Protein AF-A0A2T9X9I0-F1 (afdb_monomer)

Structure (mmCIF, N/CA/C/O backbone):
data_AF-A0A2T9X9I0-F1
#
_entry.id   AF-A0A2T9X9I0-F1
#
loop_
_atom_site.group_PDB
_atom_site.id
_atom_site.type_symbol
_atom_site.label_atom_id
_atom_site.label_alt_id
_atom_site.label_comp_id
_atom_site.label_asym_id
_atom_site.label_entity_id
_atom_site.label_seq_id
_atom_site.pdbx_PDB_ins_code
_atom_site.Cartn_x
_atom_site.Cartn_y
_atom_site.Cartn_z
_atom_site.occupancy
_atom_site.B_iso_or_equiv
_atom_site.auth_seq_id
_atom_site.auth_comp_id
_atom_site.auth_asym_id
_atom_site.auth_atom_id
_atom_site.pdbx_PDB_model_num
ATOM 1 N N . MET A 1 1 ? -27.071 13.096 -2.168 1.00 44.31 1 MET A N 1
ATOM 2 C CA . MET A 1 1 ? -26.702 12.494 -0.866 1.00 44.31 1 MET A CA 1
ATOM 3 C C . MET A 1 1 ? -25.351 11.820 -1.040 1.00 44.31 1 MET A C 1
ATOM 5 O O . MET A 1 1 ? -25.259 10.977 -1.931 1.00 44.31 1 MET A O 1
ATOM 9 N N . PRO A 1 2 ? -24.343 12.155 -0.218 1.00 60.50 2 PRO A N 1
ATOM 10 C CA . PRO A 1 2 ? -22.957 11.696 -0.378 1.00 60.50 2 PRO A CA 1
ATOM 11 C C . PRO A 1 2 ? -22.825 10.184 -0.629 1.00 60.50 2 PRO A C 1
ATOM 13 O O . PRO A 1 2 ? -22.034 9.754 -1.461 1.00 60.50 2 PRO A O 1
ATOM 16 N N . GLY A 1 3 ? -23.679 9.366 -0.005 1.00 67.00 3 GLY A N 1
ATOM 17 C CA . GLY A 1 3 ? -23.610 7.906 -0.103 1.00 67.00 3 GLY A CA 1
ATOM 18 C C . GLY A 1 3 ? -23.755 7.302 -1.509 1.00 67.00 3 GLY A C 1
ATOM 19 O O . GLY A 1 3 ? -23.166 6.255 -1.768 1.00 67.00 3 GLY A O 1
ATOM 20 N N . ARG A 1 4 ? -24.514 7.916 -2.432 1.00 74.75 4 ARG A N 1
ATOM 21 C CA . ARG A 1 4 ? -24.740 7.342 -3.779 1.00 74.75 4 ARG A CA 1
ATOM 22 C C . ARG A 1 4 ? -23.630 7.689 -4.770 1.00 74.75 4 ARG A C 1
ATOM 24 O O . ARG A 1 4 ? -23.344 6.894 -5.661 1.00 74.75 4 ARG A O 1
ATOM 31 N N . ASP A 1 5 ? -23.031 8.862 -4.622 1.00 85.62 5 ASP A N 1
ATOM 32 C CA . ASP A 1 5 ? -22.081 9.382 -5.604 1.00 85.62 5 ASP A CA 1
ATOM 33 C C . ASP A 1 5 ? -20.660 8.861 -5.333 1.00 85.62 5 ASP A C 1
ATOM 35 O O . ASP A 1 5 ? -19.912 8.616 -6.275 1.00 85.62 5 ASP A O 1
ATOM 39 N N . ILE A 1 6 ? -20.327 8.558 -4.069 1.00 86.94 6 ILE A N 1
ATOM 40 C CA . ILE A 1 6 ? -19.008 8.042 -3.665 1.00 86.94 6 ILE A CA 1
ATOM 41 C C . ILE A 1 6 ? -18.649 6.733 -4.380 1.00 86.94 6 ILE A C 1
ATOM 43 O O . ILE A 1 6 ? -17.595 6.647 -5.004 1.00 86.94 6 ILE A O 1
ATOM 47 N N . TRP A 1 7 ? -19.502 5.703 -4.330 1.00 85.31 7 TRP A N 1
ATOM 48 C CA . TRP A 1 7 ? -19.146 4.405 -4.925 1.00 85.31 7 TRP A CA 1
ATOM 49 C C . TRP A 1 7 ? -19.058 4.472 -6.456 1.00 85.31 7 TRP A C 1
ATOM 51 O O . TRP A 1 7 ? -18.214 3.806 -7.052 1.00 85.31 7 TRP A O 1
ATOM 61 N N . ARG A 1 8 ? -19.886 5.311 -7.095 1.00 88.81 8 ARG A N 1
ATOM 62 C CA . ARG A 1 8 ? -19.836 5.552 -8.545 1.00 88.81 8 ARG A CA 1
ATOM 63 C C . ARG A 1 8 ? -18.552 6.261 -8.941 1.00 88.81 8 ARG A C 1
ATOM 65 O O . ARG A 1 8 ? -17.924 5.853 -9.909 1.00 88.81 8 ARG A O 1
ATOM 72 N N . ALA A 1 9 ? -18.158 7.278 -8.177 1.00 91.25 9 ALA A N 1
ATOM 73 C CA . ALA A 1 9 ? -16.909 7.991 -8.390 1.00 91.25 9 ALA A CA 1
ATOM 74 C C . ALA A 1 9 ? -15.705 7.049 -8.251 1.00 91.25 9 ALA A C 1
ATOM 76 O O . ALA A 1 9 ? -14.842 7.051 -9.121 1.00 91.25 9 ALA A O 1
ATOM 77 N N . ILE A 1 10 ? -15.683 6.184 -7.228 1.00 90.88 10 ILE A N 1
ATOM 78 C CA . ILE A 1 10 ? -14.614 5.187 -7.050 1.00 90.88 10 ILE A CA 1
ATOM 79 C C . ILE A 1 10 ? -14.533 4.254 -8.263 1.00 90.88 10 ILE A C 1
ATOM 81 O O . ILE A 1 10 ? -13.455 4.086 -8.824 1.00 90.88 10 ILE A O 1
ATOM 85 N N . LEU A 1 11 ? -15.657 3.677 -8.706 1.00 90.94 11 LEU A N 1
ATOM 86 C CA . LEU A 1 11 ? -15.660 2.783 -9.869 1.00 90.94 11 LEU A CA 1
ATOM 87 C C . LEU A 1 11 ? -15.266 3.500 -11.165 1.00 90.94 11 LEU A C 1
ATOM 89 O O . LEU A 1 11 ? -14.535 2.930 -11.969 1.00 90.94 11 LEU A O 1
ATOM 93 N N . ALA A 1 12 ? -15.722 4.738 -11.362 1.00 93.75 12 ALA A N 1
ATOM 94 C CA . ALA A 1 12 ? -15.371 5.535 -12.531 1.00 93.75 12 ALA A CA 1
ATOM 95 C C . ALA A 1 12 ? -13.874 5.863 -12.558 1.00 93.75 12 ALA A C 1
ATOM 97 O O . ALA A 1 12 ? -13.241 5.698 -13.597 1.00 93.75 12 ALA A O 1
ATOM 98 N N . VAL A 1 13 ? -13.295 6.267 -11.423 1.00 94.38 13 VAL A N 1
ATOM 99 C CA . VAL A 1 13 ? -11.859 6.560 -11.311 1.00 94.38 13 VAL A CA 1
ATOM 100 C C . VAL A 1 13 ? -11.039 5.293 -11.537 1.00 94.38 13 VAL A C 1
ATOM 102 O O . VAL A 1 13 ? -10.185 5.289 -12.415 1.00 94.38 13 VAL A O 1
ATOM 105 N N . VAL A 1 14 ? -11.341 4.198 -10.830 1.00 94.00 14 VAL A N 1
ATOM 106 C CA . VAL A 1 14 ? -10.612 2.926 -10.983 1.00 94.00 14 VAL A CA 1
ATOM 107 C C . VAL A 1 14 ? -10.726 2.392 -12.411 1.00 94.00 14 VAL A C 1
ATOM 109 O O . VAL A 1 14 ? -9.720 2.018 -13.007 1.00 94.00 14 VAL A O 1
ATOM 112 N N . GLY A 1 15 ? -11.930 2.395 -12.988 1.00 96.12 15 GLY A N 1
ATOM 113 C CA . GLY A 1 15 ? -12.155 1.945 -14.361 1.00 96.12 15 GLY A CA 1
ATOM 114 C C . GLY A 1 15 ? -11.403 2.798 -15.381 1.00 96.12 15 GLY A C 1
ATOM 115 O O . GLY A 1 15 ? -10.747 2.257 -16.268 1.00 96.12 15 GLY A O 1
ATOM 116 N N . THR A 1 16 ? -11.429 4.123 -15.217 1.00 96.00 16 THR A N 1
ATOM 117 C CA . THR A 1 16 ? -10.682 5.043 -16.084 1.00 96.00 16 THR A CA 1
ATOM 118 C C . THR A 1 16 ? -9.177 4.808 -15.962 1.00 96.00 16 THR A C 1
ATOM 120 O O . THR A 1 16 ? -8.501 4.722 -16.982 1.00 96.00 16 THR A O 1
ATOM 123 N N . SER A 1 17 ? -8.648 4.620 -14.749 1.00 95.06 17 SER A N 1
ATOM 124 C CA . SER A 1 17 ? -7.234 4.292 -14.534 1.00 95.06 17 SER A CA 1
ATOM 125 C C . SER A 1 17 ? -6.833 2.978 -15.204 1.00 95.06 17 SER A C 1
ATOM 127 O O . SER A 1 17 ? -5.800 2.936 -15.864 1.00 95.06 17 SER A O 1
ATOM 129 N N . ILE A 1 18 ? -7.650 1.923 -15.097 1.00 96.12 18 ILE A N 1
ATOM 130 C CA . ILE A 1 18 ? -7.385 0.637 -15.766 1.00 96.12 18 ILE A CA 1
ATOM 131 C C . ILE A 1 18 ? -7.305 0.830 -17.281 1.00 96.12 18 ILE A C 1
ATOM 133 O O . ILE A 1 18 ? -6.363 0.348 -17.908 1.00 96.12 18 ILE A O 1
ATOM 137 N N . ILE A 1 19 ? -8.262 1.551 -17.870 1.00 96.62 19 ILE A N 1
ATOM 138 C CA . ILE A 1 19 ? -8.288 1.812 -19.313 1.00 96.62 19 ILE A CA 1
ATOM 139 C C . ILE A 1 19 ? -7.048 2.602 -19.733 1.00 96.62 19 ILE A C 1
ATOM 141 O O . ILE A 1 19 ? -6.345 2.180 -20.649 1.00 96.62 19 ILE A O 1
ATOM 145 N N . LEU A 1 20 ? -6.753 3.707 -19.044 1.00 94.81 20 LEU A N 1
ATOM 146 C CA . LEU A 1 20 ? -5.615 4.567 -19.362 1.00 94.81 20 LEU A CA 1
ATOM 147 C C . LEU A 1 20 ? -4.287 3.814 -19.258 1.00 94.81 20 LEU A C 1
ATOM 149 O O . LEU A 1 20 ? -3.507 3.851 -20.204 1.00 94.81 20 LEU A O 1
ATOM 153 N N . TYR A 1 21 ? -4.041 3.087 -18.164 1.00 92.88 21 TYR A N 1
ATOM 154 C CA . TYR A 1 21 ? -2.797 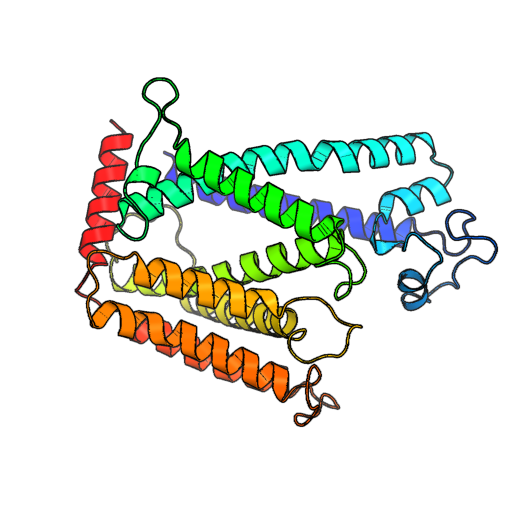2.331 -18.005 1.00 92.88 21 TYR A CA 1
ATOM 155 C C . TYR A 1 21 ? -2.683 1.169 -18.996 1.00 92.88 21 TYR A C 1
ATOM 157 O O . TYR A 1 21 ? -1.591 0.900 -19.488 1.00 92.88 21 TYR A O 1
ATOM 165 N N . THR A 1 22 ? -3.796 0.522 -19.356 1.00 95.44 22 THR A N 1
ATOM 166 C CA . THR A 1 22 ? -3.791 -0.525 -20.390 1.00 95.44 22 THR A CA 1
ATOM 167 C C . THR A 1 22 ? -3.465 0.060 -21.762 1.00 95.44 22 THR A C 1
ATOM 169 O O . THR A 1 22 ? -2.626 -0.482 -22.475 1.00 95.44 22 THR A O 1
ATOM 172 N N . MET A 1 23 ? -4.083 1.186 -22.131 1.00 94.25 23 MET A N 1
ATOM 173 C CA . MET A 1 23 ? -3.776 1.887 -23.381 1.00 94.25 23 MET A CA 1
ATOM 174 C C . MET A 1 23 ? -2.318 2.329 -23.422 1.00 94.25 23 MET A C 1
ATOM 176 O O . MET A 1 23 ? -1.646 2.132 -24.428 1.00 94.25 23 MET A O 1
ATOM 180 N N . LEU A 1 24 ? -1.819 2.870 -22.314 1.00 91.06 24 LEU A N 1
ATOM 181 C CA . LEU A 1 24 ? -0.439 3.299 -22.185 1.00 91.06 24 LEU A CA 1
ATOM 182 C C . LEU A 1 24 ? 0.535 2.116 -22.354 1.00 91.06 24 LEU A C 1
ATOM 184 O O . LEU A 1 24 ? 1.528 2.242 -23.062 1.00 91.06 24 LEU A O 1
ATOM 188 N N . GLN A 1 25 ? 0.209 0.943 -21.800 1.00 91.31 25 GLN A N 1
ATOM 189 C CA . GLN A 1 25 ? 0.988 -0.283 -22.000 1.00 91.31 25 GLN A CA 1
ATOM 190 C C . GLN A 1 25 ? 0.961 -0.766 -23.459 1.00 91.31 25 GLN A C 1
ATOM 192 O O . GLN A 1 25 ? 1.984 -1.208 -23.978 1.00 91.31 25 GLN A O 1
ATOM 197 N N . VAL A 1 26 ? -0.191 -0.683 -24.133 1.00 91.88 26 VAL A N 1
ATOM 198 C CA . VAL A 1 26 ? -0.319 -1.034 -25.558 1.00 91.88 26 VAL A CA 1
ATOM 199 C C . VAL A 1 26 ? 0.506 -0.089 -26.429 1.00 91.88 26 VAL A C 1
ATOM 201 O O . VAL A 1 26 ? 1.196 -0.557 -27.332 1.00 91.88 26 VAL A O 1
ATOM 204 N N . VAL A 1 27 ? 0.469 1.216 -26.142 1.00 89.56 27 VAL A N 1
ATOM 205 C CA . VAL A 1 27 ? 1.292 2.216 -26.833 1.00 89.56 27 VAL A CA 1
ATOM 206 C C . VAL A 1 27 ? 2.767 1.918 -26.611 1.00 89.56 27 VAL A C 1
ATOM 208 O O . VAL A 1 27 ? 3.469 1.795 -27.603 1.00 89.56 27 VAL A O 1
ATOM 211 N N . PHE A 1 28 ? 3.195 1.684 -25.366 1.00 85.94 28 PHE A N 1
ATOM 212 C CA . PHE A 1 28 ? 4.587 1.353 -25.055 1.00 85.94 28 PHE A CA 1
ATOM 213 C C . PHE A 1 28 ? 5.082 0.157 -25.866 1.00 85.94 28 PHE A C 1
ATOM 215 O O . PHE A 1 28 ? 6.096 0.232 -26.547 1.00 85.94 28 PHE A O 1
ATOM 222 N N . ILE A 1 29 ? 4.350 -0.961 -25.824 1.00 85.94 29 ILE A N 1
ATOM 223 C CA . ILE A 1 29 ? 4.742 -2.186 -26.533 1.00 85.94 29 ILE A CA 1
ATOM 224 C C . ILE A 1 29 ? 4.734 -1.965 -28.055 1.00 85.94 29 ILE A C 1
ATOM 226 O O . ILE A 1 29 ? 5.588 -2.507 -28.752 1.00 85.94 29 ILE A O 1
ATOM 230 N N . GLY A 1 30 ? 3.779 -1.188 -28.574 1.00 84.19 30 GLY A N 1
ATOM 231 C CA . GLY A 1 30 ? 3.630 -0.930 -30.007 1.00 84.19 30 GLY A CA 1
ATOM 232 C C . GLY A 1 30 ? 4.611 0.100 -30.578 1.00 84.19 30 GLY A C 1
ATOM 233 O O . GLY A 1 30 ? 5.003 -0.021 -31.736 1.00 84.19 30 GLY A O 1
ATOM 234 N N . GLY A 1 31 ? 4.998 1.104 -29.792 1.00 79.81 31 GLY A N 1
ATOM 235 C CA . GLY A 1 31 ? 5.932 2.165 -30.170 1.00 79.81 31 GLY A CA 1
ATOM 236 C C . GLY A 1 31 ? 7.392 1.839 -29.855 1.00 79.81 31 GLY A C 1
ATOM 237 O O . GLY A 1 31 ? 8.292 2.552 -30.306 1.00 79.81 31 GLY A O 1
ATOM 238 N N . PHE A 1 32 ? 7.649 0.745 -29.131 1.00 78.94 32 PHE A N 1
ATOM 239 C CA . PHE A 1 32 ? 8.993 0.352 -28.733 1.00 78.94 32 PHE A CA 1
ATOM 240 C C . PHE A 1 32 ? 9.900 0.039 -29.934 1.00 78.94 32 PHE A C 1
ATOM 242 O O . PHE A 1 32 ? 9.691 -0.917 -30.685 1.00 78.94 32 PHE A O 1
ATOM 249 N N . THR A 1 33 ? 10.968 0.826 -30.089 1.00 77.12 33 THR A N 1
ATOM 250 C CA . THR A 1 33 ? 11.969 0.660 -31.150 1.00 77.12 33 THR A CA 1
ATOM 251 C C . THR A 1 33 ? 13.223 -0.024 -30.613 1.00 77.12 33 THR A C 1
ATOM 253 O O . THR A 1 33 ? 14.104 0.605 -30.045 1.00 77.12 33 THR A O 1
ATOM 256 N N . TRP A 1 34 ? 13.344 -1.331 -30.841 1.00 74.50 34 TRP A N 1
ATOM 257 C CA . TRP A 1 34 ? 14.442 -2.154 -30.314 1.00 74.50 34 TRP A CA 1
ATOM 258 C C . TRP A 1 34 ? 15.859 -1.616 -30.620 1.00 74.50 34 TRP A C 1
ATOM 260 O O . TRP A 1 34 ? 16.744 -1.700 -29.776 1.00 74.50 34 TRP A O 1
ATOM 270 N N . ASN A 1 35 ? 16.072 -0.987 -31.782 1.00 69.31 35 ASN A N 1
ATOM 271 C CA . ASN A 1 35 ? 17.384 -0.499 -32.234 1.00 69.31 35 ASN A CA 1
ATOM 272 C C . ASN A 1 35 ? 17.497 1.041 -32.287 1.00 69.31 35 ASN A C 1
ATOM 274 O O . ASN A 1 35 ? 18.005 1.594 -33.262 1.00 69.31 35 ASN A O 1
ATOM 278 N N . SER A 1 36 ? 16.961 1.761 -31.296 1.00 69.19 36 SER A N 1
ATOM 279 C CA . SER A 1 36 ? 17.093 3.228 -31.253 1.00 69.19 36 SER A CA 1
ATOM 280 C C . SER A 1 36 ? 18.372 3.693 -30.541 1.00 69.19 36 SER A C 1
ATOM 282 O O . SER A 1 36 ? 18.819 3.106 -29.555 1.00 69.19 36 SER A O 1
ATOM 284 N N . SER A 1 37 ? 18.932 4.815 -31.003 1.00 63.25 37 SER A N 1
ATOM 285 C CA . SER A 1 37 ? 20.101 5.464 -30.393 1.00 63.25 37 SER A CA 1
ATOM 286 C C . SER A 1 37 ? 19.835 6.020 -28.991 1.00 63.25 37 SER A C 1
ATOM 288 O O . SER A 1 37 ? 20.781 6.357 -28.282 1.00 63.25 37 SER A O 1
ATOM 290 N N . ALA A 1 38 ? 18.568 6.107 -28.569 1.00 60.75 38 ALA A N 1
ATOM 291 C CA . ALA A 1 38 ? 18.210 6.433 -27.190 1.00 60.75 38 ALA A CA 1
ATOM 292 C C . ALA A 1 38 ? 18.616 5.324 -26.194 1.00 60.75 38 ALA A C 1
ATOM 294 O O . ALA A 1 38 ? 18.607 5.566 -24.991 1.00 60.75 38 ALA A O 1
ATOM 295 N N . PHE A 1 39 ? 19.003 4.138 -26.688 1.00 58.62 39 PHE A N 1
ATOM 296 C CA . PHE A 1 39 ? 19.381 2.955 -25.904 1.00 58.62 39 PHE A CA 1
ATOM 297 C C . PHE A 1 39 ? 20.899 2.668 -25.912 1.00 58.62 39 PHE A C 1
ATOM 299 O O . PHE A 1 39 ? 21.339 1.617 -25.452 1.00 58.62 39 PHE A O 1
ATOM 306 N N . GLY A 1 40 ? 21.714 3.592 -26.437 1.00 59.16 40 GLY A N 1
ATOM 307 C CA . GLY A 1 40 ? 23.161 3.426 -26.612 1.00 59.16 40 GLY A CA 1
ATOM 308 C C . GLY A 1 40 ? 23.562 3.080 -28.051 1.00 59.16 40 GLY A C 1
ATOM 309 O O . GLY A 1 40 ? 22.761 3.158 -28.977 1.00 59.16 40 GLY A O 1
ATOM 310 N N . THR A 1 41 ? 24.833 2.726 -28.262 1.00 54.09 41 THR A N 1
ATOM 311 C CA . THR A 1 41 ? 25.416 2.527 -29.606 1.00 54.09 41 THR A CA 1
ATOM 312 C C . THR A 1 41 ? 25.097 1.176 -30.252 1.00 54.09 41 THR A C 1
ATOM 314 O O . THR A 1 41 ? 25.344 1.014 -31.444 1.00 54.09 41 THR A O 1
ATOM 317 N N . THR A 1 42 ? 24.572 0.207 -29.496 1.00 57.12 42 THR A N 1
ATOM 318 C CA . THR A 1 42 ? 24.336 -1.179 -29.954 1.00 57.12 42 THR A CA 1
ATOM 319 C C . THR A 1 42 ? 22.864 -1.606 -29.970 1.00 57.12 42 THR A C 1
ATOM 321 O O . THR A 1 42 ? 22.564 -2.647 -30.550 1.00 57.12 42 THR A O 1
ATOM 324 N N . GLY A 1 43 ? 21.948 -0.802 -29.412 1.00 63.25 43 GLY A N 1
ATOM 325 C CA . GLY A 1 43 ? 20.523 -1.141 -29.323 1.00 63.25 43 GLY A CA 1
ATOM 326 C C . GLY A 1 43 ? 20.242 -2.386 -28.465 1.00 63.25 43 GLY A C 1
ATOM 327 O O . GLY A 1 43 ? 21.142 -2.964 -27.858 1.00 63.25 43 GLY A O 1
ATOM 328 N N . VAL A 1 44 ? 18.978 -2.804 -28.405 1.00 71.06 44 VAL A N 1
ATOM 329 C CA . VAL A 1 44 ? 18.532 -4.046 -27.753 1.00 71.06 44 VAL A CA 1
ATOM 330 C C . VAL A 1 44 ? 18.003 -5.001 -28.826 1.00 71.06 44 VAL A C 1
ATOM 332 O O . VAL A 1 44 ? 17.333 -4.580 -29.767 1.00 71.06 44 VAL A O 1
ATOM 335 N N . SER A 1 45 ? 18.295 -6.299 -28.717 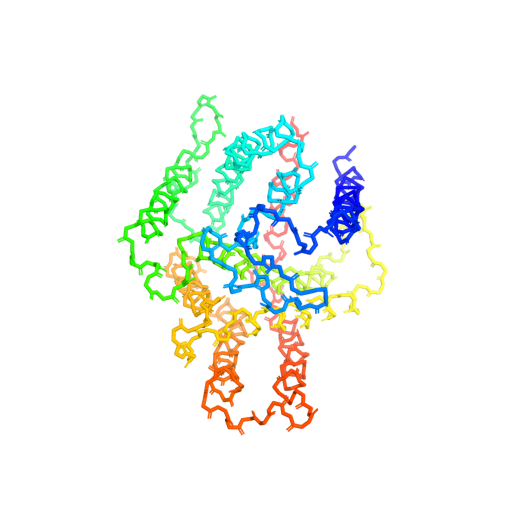1.00 73.81 45 SER A N 1
ATOM 336 C CA . SER A 1 45 ? 17.793 -7.284 -29.684 1.00 73.81 45 SER A CA 1
ATOM 337 C C . SER A 1 45 ? 16.267 -7.433 -29.581 1.00 73.81 45 SER A C 1
ATOM 339 O O . SER A 1 45 ? 15.757 -7.538 -28.462 1.00 73.81 45 SER A O 1
ATOM 341 N N . PRO A 1 46 ? 15.524 -7.511 -30.706 1.00 77.94 46 PRO A N 1
ATOM 342 C CA . PRO A 1 46 ? 14.091 -7.779 -30.689 1.00 77.94 46 PRO A CA 1
ATOM 343 C C . PRO A 1 46 ? 13.724 -9.005 -29.849 1.00 77.94 46 PRO A C 1
ATOM 345 O O . PRO A 1 46 ? 14.195 -10.110 -30.111 1.00 77.94 46 PRO A O 1
ATOM 348 N N . GLY A 1 47 ? 12.865 -8.804 -28.848 1.00 76.94 47 GLY A N 1
ATOM 349 C CA . GLY A 1 47 ? 12.378 -9.860 -27.956 1.00 76.94 47 GLY A CA 1
ATOM 350 C C . GLY A 1 47 ? 13.213 -10.088 -26.692 1.00 76.94 47 GLY A C 1
ATOM 351 O O . GLY A 1 47 ? 12.776 -10.848 -25.828 1.00 76.94 47 GLY A O 1
ATOM 352 N N . ASP A 1 48 ? 14.356 -9.415 -26.532 1.00 78.81 48 ASP A N 1
ATOM 353 C CA . ASP A 1 48 ? 15.160 -9.482 -25.307 1.00 78.81 48 ASP A CA 1
ATOM 354 C C . ASP A 1 48 ? 14.638 -8.499 -24.246 1.00 78.81 48 ASP A C 1
ATOM 356 O O . ASP A 1 48 ? 15.193 -7.428 -23.996 1.00 78.81 48 ASP A O 1
ATOM 360 N N . TRP A 1 49 ? 13.517 -8.862 -23.620 1.00 78.06 49 TRP A N 1
ATOM 361 C CA . TRP A 1 49 ? 12.910 -8.069 -22.546 1.00 78.06 49 TRP A CA 1
ATOM 362 C C . TRP A 1 49 ? 13.802 -7.977 -21.302 1.00 78.06 49 TRP A C 1
ATOM 364 O O . TRP A 1 49 ? 13.742 -6.986 -20.576 1.00 78.06 49 TRP A O 1
ATOM 374 N N . SER A 1 50 ? 14.648 -8.983 -21.059 1.00 74.56 50 SER A N 1
ATOM 375 C CA . SER A 1 50 ? 15.618 -8.972 -19.961 1.00 74.56 50 SER A CA 1
ATOM 376 C C . SER A 1 50 ? 16.649 -7.860 -20.126 1.00 74.56 50 SER A C 1
ATOM 378 O O . SER A 1 50 ? 16.951 -7.163 -19.155 1.00 74.56 50 SER A O 1
ATOM 380 N N . ALA A 1 51 ? 17.126 -7.627 -21.350 1.00 70.75 51 ALA A N 1
ATOM 381 C CA . ALA A 1 51 ? 18.124 -6.601 -21.628 1.00 70.75 51 ALA A CA 1
ATOM 382 C C . ALA A 1 51 ? 17.642 -5.168 -21.332 1.00 70.75 51 ALA A C 1
ATOM 384 O O . ALA A 1 51 ? 18.459 -4.288 -21.060 1.00 70.75 51 ALA A O 1
ATOM 385 N N . LEU A 1 52 ? 16.324 -4.925 -21.286 1.00 69.31 52 LEU A N 1
ATOM 386 C CA . LEU A 1 52 ? 15.755 -3.629 -20.883 1.00 69.31 52 LEU A CA 1
ATOM 387 C C . LEU A 1 52 ? 16.073 -3.268 -19.428 1.00 69.31 52 LEU A C 1
ATOM 389 O O . LEU A 1 52 ? 16.166 -2.088 -19.085 1.00 69.31 52 LEU A O 1
ATOM 393 N N . SER A 1 53 ? 16.235 -4.279 -18.572 1.00 65.75 53 SER A N 1
ATOM 394 C CA . SER A 1 53 ? 16.589 -4.093 -17.161 1.00 65.75 53 SER A CA 1
ATOM 395 C C . SER A 1 53 ? 18.088 -3.864 -16.942 1.00 65.75 53 SER A C 1
ATOM 397 O O . SER A 1 53 ? 18.474 -3.290 -15.927 1.00 65.75 53 SER A O 1
ATOM 399 N N . THR A 1 54 ? 18.923 -4.261 -17.908 1.00 62.25 54 THR A N 1
ATOM 400 C CA . THR A 1 54 ? 20.393 -4.200 -17.840 1.00 62.25 54 THR A CA 1
ATOM 401 C C . THR A 1 54 ? 21.010 -3.142 -18.761 1.00 62.25 54 THR A C 1
ATOM 403 O O . THR A 1 54 ? 22.234 -3.034 -18.826 1.00 62.25 54 THR A O 1
ATOM 406 N N . SER A 1 55 ? 20.188 -2.380 -19.493 1.00 58.62 55 SER A N 1
ATOM 407 C CA . SER A 1 55 ? 20.622 -1.287 -20.376 1.00 58.62 55 SER A CA 1
ATOM 408 C C . SER A 1 55 ? 21.485 -0.257 -19.622 1.00 58.62 55 SER A C 1
ATOM 410 O O . SER A 1 55 ? 21.187 0.030 -18.457 1.00 58.62 55 SER A O 1
ATOM 412 N N . PRO A 1 56 ? 22.521 0.340 -20.255 1.00 56.22 56 PRO A N 1
ATOM 413 C CA . PRO A 1 56 ? 23.361 1.351 -19.617 1.00 56.22 56 PRO A CA 1
ATOM 414 C C . PRO A 1 56 ? 22.545 2.527 -19.063 1.00 56.22 56 PRO A C 1
ATOM 416 O O . PRO A 1 56 ? 21.529 2.919 -19.633 1.00 56.22 56 PRO A O 1
ATOM 419 N N . TYR A 1 57 ? 23.018 3.067 -17.937 1.00 54.16 57 TYR A N 1
ATOM 420 C CA . TYR A 1 57 ? 22.355 4.070 -17.104 1.00 54.16 57 TYR A CA 1
ATOM 421 C C . TYR A 1 57 ? 21.831 5.309 -17.858 1.00 54.16 57 TYR A C 1
ATOM 423 O O . TYR A 1 57 ? 22.583 5.886 -18.648 1.00 54.16 57 TYR A O 1
ATOM 431 N N . PRO A 1 58 ? 20.635 5.822 -17.491 1.00 60.44 58 PRO A N 1
ATOM 432 C CA . PRO A 1 58 ? 19.677 5.265 -16.523 1.00 60.44 58 PRO A CA 1
ATOM 433 C C . PRO A 1 58 ? 18.861 4.092 -17.098 1.00 60.44 58 PRO A C 1
ATOM 435 O O . PRO A 1 58 ? 18.490 4.128 -18.269 1.00 60.44 58 PRO A O 1
ATOM 438 N N . PRO A 1 59 ? 18.513 3.081 -16.284 1.00 62.47 59 PRO A N 1
ATOM 439 C CA . PRO A 1 59 ? 17.738 1.943 -16.762 1.00 62.47 59 PRO A CA 1
ATOM 440 C C . PRO A 1 59 ? 16.332 2.358 -17.228 1.00 62.47 59 PRO A C 1
ATOM 442 O O . PRO A 1 59 ? 15.663 3.171 -16.580 1.00 62.47 59 PRO A O 1
ATOM 445 N N . ILE A 1 60 ? 15.868 1.758 -18.332 1.00 66.69 60 ILE A N 1
ATOM 446 C CA . ILE A 1 60 ? 14.649 2.149 -19.070 1.00 66.69 60 ILE A CA 1
ATOM 447 C C . ILE A 1 60 ? 13.405 2.154 -18.176 1.00 66.69 60 ILE A C 1
ATOM 449 O O . ILE A 1 60 ? 12.566 3.045 -18.301 1.00 66.69 60 ILE A O 1
ATOM 453 N N . TYR A 1 61 ? 13.307 1.215 -17.228 1.00 66.31 61 TYR A N 1
ATOM 454 C CA . TYR A 1 61 ? 12.173 1.130 -16.301 1.00 66.31 61 TYR A CA 1
ATOM 455 C C . TYR A 1 61 ? 11.991 2.388 -15.438 1.00 66.31 61 TYR A C 1
ATOM 457 O O . TYR A 1 61 ? 10.902 2.614 -14.917 1.00 66.31 61 TYR A O 1
ATOM 465 N N . SER A 1 62 ? 13.030 3.214 -15.281 1.00 70.25 62 SER A N 1
ATOM 466 C CA . SER A 1 62 ? 12.941 4.450 -14.499 1.00 70.25 62 SER A CA 1
ATOM 467 C C . SER A 1 62 ? 12.182 5.549 -15.237 1.00 70.25 62 SER A C 1
ATOM 469 O O . SER A 1 62 ? 11.556 6.384 -14.589 1.00 70.25 62 SER A O 1
ATOM 471 N N . PHE A 1 63 ? 12.231 5.567 -16.577 1.00 78.62 63 PHE A N 1
ATOM 472 C CA . PHE A 1 63 ? 11.517 6.570 -17.367 1.00 78.62 63 PHE A CA 1
ATOM 473 C C . PHE A 1 63 ? 11.083 6.062 -18.760 1.00 78.62 63 PHE A C 1
ATOM 475 O O . PHE A 1 63 ? 11.515 6.593 -19.785 1.00 78.62 63 PHE A O 1
ATOM 482 N N . PRO A 1 64 ? 10.221 5.031 -18.828 1.00 80.69 64 PRO A N 1
ATOM 483 C CA . PRO A 1 64 ? 10.002 4.248 -20.047 1.00 80.69 64 PRO A CA 1
ATOM 484 C C . PRO A 1 64 ? 9.478 5.081 -21.226 1.00 80.69 64 PRO A C 1
ATOM 486 O O . PRO A 1 64 ? 10.047 5.029 -22.314 1.00 80.69 64 PRO A O 1
ATOM 489 N N . PHE A 1 65 ? 8.458 5.913 -20.999 1.00 85.12 65 PHE A N 1
ATOM 490 C CA . PHE A 1 65 ? 7.847 6.737 -22.051 1.00 85.12 65 PHE A CA 1
ATOM 491 C C . PHE A 1 65 ? 8.749 7.867 -22.541 1.00 85.12 65 PHE A C 1
ATOM 493 O O . PHE A 1 65 ? 8.686 8.245 -23.707 1.00 85.12 65 PHE A O 1
ATOM 500 N N . PHE A 1 66 ? 9.613 8.400 -21.674 1.00 85.94 66 PHE A N 1
ATOM 501 C CA . PHE A 1 66 ? 10.600 9.390 -22.089 1.00 85.94 66 PHE A CA 1
ATOM 502 C C . PHE A 1 66 ? 11.570 8.785 -23.109 1.00 85.94 66 PHE A C 1
ATOM 504 O O . PHE A 1 66 ? 11.766 9.358 -24.179 1.00 85.94 66 PHE A O 1
ATOM 511 N N . TYR A 1 67 ? 12.135 7.611 -22.801 1.00 79.94 67 TYR A N 1
ATOM 512 C CA . TYR A 1 67 ? 13.086 6.936 -23.689 1.00 79.94 67 TYR A CA 1
ATOM 513 C C . TYR A 1 67 ? 12.443 6.444 -24.982 1.00 79.94 67 TYR A C 1
ATOM 515 O O . TYR A 1 67 ? 13.060 6.544 -26.039 1.00 79.94 67 TYR A O 1
ATOM 523 N N . GLU A 1 68 ? 11.202 5.962 -24.922 1.00 83.69 68 GLU A N 1
ATOM 524 C CA . GLU A 1 68 ? 10.443 5.562 -26.108 1.00 83.69 68 GLU A CA 1
ATOM 525 C C . GLU A 1 68 ? 10.263 6.741 -27.075 1.00 83.69 68 GLU A C 1
ATOM 527 O O . GLU A 1 68 ? 10.660 6.679 -28.238 1.00 83.69 68 GLU A O 1
ATOM 532 N N . VAL A 1 69 ? 9.731 7.856 -26.576 1.00 87.06 69 VAL A N 1
ATOM 533 C CA . VAL A 1 69 ? 9.459 9.057 -27.372 1.00 87.06 69 VAL A CA 1
ATOM 534 C C . VAL A 1 69 ? 10.755 9.703 -27.875 1.00 87.06 69 VAL A C 1
ATOM 536 O O . VAL A 1 69 ? 10.811 10.169 -29.017 1.00 87.06 69 VAL A O 1
ATOM 539 N N . ALA A 1 70 ? 11.816 9.693 -27.064 1.00 83.00 70 ALA A N 1
ATOM 540 C CA . ALA A 1 70 ? 13.145 10.122 -27.490 1.00 83.00 70 ALA A CA 1
ATOM 541 C C . ALA A 1 70 ? 13.693 9.235 -28.622 1.00 83.00 70 ALA A C 1
ATOM 543 O O . ALA A 1 70 ? 14.228 9.759 -29.599 1.00 83.00 70 ALA A O 1
ATOM 544 N N . GLY A 1 71 ? 13.506 7.915 -28.534 1.00 78.75 71 GLY A N 1
ATOM 545 C CA . GLY A 1 71 ? 13.896 6.956 -29.570 1.00 78.75 71 GLY A CA 1
ATOM 546 C C . GLY A 1 71 ? 13.129 7.113 -30.884 1.00 78.75 71 GLY A C 1
ATOM 547 O O . GLY A 1 71 ? 13.690 6.896 -31.956 1.00 78.75 71 GLY A O 1
ATOM 548 N N . LEU A 1 72 ? 11.879 7.578 -30.819 1.00 84.19 72 LEU A N 1
ATOM 549 C CA . LEU A 1 72 ? 11.067 7.946 -31.986 1.00 84.19 72 LEU A CA 1
ATOM 550 C C . LEU A 1 72 ? 11.445 9.312 -32.595 1.00 84.19 72 LEU A C 1
ATOM 552 O O . LEU A 1 72 ? 10.846 9.731 -33.585 1.00 84.19 72 LEU A O 1
ATOM 556 N N . GLY A 1 73 ? 12.410 10.035 -32.014 1.00 83.94 73 GLY A N 1
ATOM 557 C CA . GLY A 1 73 ? 12.816 11.371 -32.465 1.00 83.94 73 GLY A CA 1
ATOM 558 C C . GLY A 1 73 ? 11.835 12.489 -32.089 1.00 83.94 73 GLY A C 1
ATOM 559 O O . GLY A 1 73 ? 11.971 13.622 -32.552 1.00 83.94 73 GLY A O 1
ATOM 560 N N . LEU A 1 74 ? 10.857 12.214 -31.224 1.00 87.75 74 LEU A N 1
ATOM 561 C CA . LEU A 1 74 ? 9.820 13.157 -30.800 1.00 87.75 74 LEU A CA 1
ATOM 562 C C . LEU A 1 74 ? 10.296 14.019 -29.614 1.00 87.75 74 LEU A C 1
ATOM 564 O O . LEU A 1 74 ? 9.681 14.053 -28.548 1.00 87.75 74 LEU A O 1
ATOM 568 N N . GLY A 1 75 ? 11.402 14.747 -29.793 1.00 85.44 75 GLY A N 1
ATOM 569 C CA . GLY A 1 75 ? 12.102 15.448 -28.704 1.00 85.44 75 GLY A CA 1
ATOM 570 C C . GLY A 1 75 ? 11.241 16.425 -27.888 1.00 85.44 75 GLY A C 1
ATOM 571 O O . GLY A 1 75 ? 11.386 16.497 -26.670 1.00 85.44 75 GLY A O 1
ATOM 572 N N . VAL A 1 76 ? 10.294 17.129 -28.522 1.00 91.44 76 VAL A N 1
ATOM 573 C CA . VAL A 1 76 ? 9.364 18.035 -27.814 1.00 91.44 76 VAL A CA 1
ATOM 574 C C . VAL A 1 76 ? 8.484 17.263 -26.832 1.00 91.44 76 VAL A C 1
ATOM 576 O O . VAL A 1 76 ? 8.319 17.685 -25.690 1.00 91.44 76 VAL A O 1
ATOM 579 N N . LEU A 1 77 ? 7.950 16.115 -27.252 1.00 90.25 77 LEU A N 1
ATOM 580 C CA . LEU A 1 77 ? 7.114 15.281 -26.395 1.00 90.25 77 LEU A CA 1
ATOM 581 C C . LEU A 1 77 ? 7.944 14.651 -25.268 1.00 90.25 77 LEU A C 1
ATOM 583 O O . LEU A 1 77 ? 7.472 14.594 -24.138 1.00 90.25 77 LEU A O 1
ATOM 587 N N . ALA A 1 78 ? 9.200 14.275 -25.531 1.00 87.44 78 ALA A N 1
ATOM 588 C CA . ALA A 1 78 ? 10.106 13.788 -24.492 1.00 87.44 78 ALA A CA 1
ATOM 589 C C . ALA A 1 78 ? 10.367 14.862 -23.417 1.00 87.44 78 ALA A C 1
ATOM 591 O O . ALA A 1 78 ? 10.295 14.573 -22.225 1.00 87.44 78 ALA A O 1
ATOM 592 N N . ILE A 1 79 ? 10.589 16.121 -23.812 1.00 89.81 79 ILE A N 1
ATOM 593 C CA . ILE A 1 79 ? 10.742 17.235 -22.861 1.00 89.81 79 ILE A CA 1
ATOM 594 C C . ILE A 1 79 ? 9.458 17.451 -22.051 1.00 89.81 79 ILE A C 1
ATOM 596 O O . ILE A 1 79 ? 9.528 17.634 -20.837 1.00 89.81 79 ILE A O 1
ATOM 600 N N . LEU A 1 80 ? 8.287 17.405 -22.693 1.00 92.94 80 LEU A N 1
ATOM 601 C CA . LEU A 1 80 ? 7.008 17.535 -21.990 1.00 92.94 80 LEU A CA 1
ATOM 602 C C . LEU A 1 80 ? 6.812 16.421 -20.956 1.00 92.94 80 LEU A C 1
ATOM 604 O O . LEU A 1 80 ? 6.428 16.715 -19.827 1.00 92.94 80 LEU A O 1
ATOM 608 N N . LEU A 1 81 ? 7.140 15.173 -21.304 1.00 90.56 81 LEU A N 1
ATOM 609 C CA . LEU A 1 81 ? 7.104 14.046 -20.370 1.00 90.56 81 LEU A CA 1
ATOM 610 C C . LEU A 1 81 ? 8.095 14.231 -19.214 1.00 90.56 81 LEU A C 1
ATOM 612 O O . LEU A 1 81 ? 7.749 13.948 -18.071 1.00 90.56 81 LEU A O 1
ATOM 616 N N . ALA A 1 82 ? 9.297 14.752 -19.481 1.00 87.81 82 ALA A N 1
ATOM 617 C CA . ALA A 1 82 ? 10.280 15.073 -18.446 1.00 87.81 82 ALA A CA 1
ATOM 618 C C . ALA A 1 82 ? 9.762 16.123 -17.452 1.00 87.81 82 ALA A C 1
ATOM 620 O O . ALA A 1 82 ? 9.900 15.948 -16.242 1.00 87.81 82 ALA A O 1
ATOM 621 N N . ILE A 1 83 ? 9.126 17.187 -17.950 1.00 91.38 83 ILE A N 1
ATOM 622 C CA . ILE A 1 83 ? 8.508 18.218 -17.106 1.00 91.38 83 ILE A CA 1
ATOM 623 C C . ILE A 1 83 ? 7.353 17.620 -16.295 1.00 91.38 83 ILE A C 1
ATOM 625 O O . ILE A 1 83 ? 7.278 17.847 -15.087 1.00 91.38 83 ILE A O 1
ATOM 629 N N . ASP A 1 84 ? 6.484 16.828 -16.923 1.00 89.75 84 ASP A N 1
ATOM 630 C CA . ASP A 1 84 ? 5.368 16.166 -16.243 1.00 89.75 84 ASP A CA 1
ATOM 631 C C . ASP A 1 84 ? 5.846 15.222 -15.129 1.00 89.75 84 ASP A C 1
ATOM 633 O O . ASP A 1 84 ? 5.302 15.248 -14.025 1.00 89.75 84 ASP A O 1
ATOM 637 N N . GLY A 1 85 ? 6.928 14.470 -15.351 1.00 86.44 85 GLY A N 1
ATOM 638 C CA . GLY A 1 85 ? 7.538 13.611 -14.332 1.00 86.44 85 GLY A CA 1
ATOM 639 C C . GLY A 1 85 ? 8.004 14.368 -13.080 1.00 86.44 85 GLY A C 1
ATOM 640 O O . GLY A 1 85 ? 7.975 13.818 -11.981 1.00 86.44 85 GLY A O 1
ATOM 641 N N . VAL A 1 86 ? 8.377 15.645 -13.219 1.00 85.19 86 VAL A N 1
ATOM 642 C CA . VAL A 1 86 ? 8.773 16.511 -12.094 1.00 85.19 86 VAL A CA 1
ATOM 643 C C . VAL A 1 86 ? 7.567 17.205 -11.453 1.00 85.19 86 VAL A C 1
ATOM 645 O O . VAL A 1 86 ? 7.528 17.377 -10.234 1.00 85.19 86 VAL A O 1
ATOM 648 N N . VAL A 1 87 ? 6.577 17.616 -12.250 1.00 89.44 87 VAL A N 1
ATOM 649 C CA . VAL A 1 87 ? 5.434 18.419 -11.783 1.00 89.44 87 VAL A CA 1
ATOM 650 C C . VAL A 1 87 ? 4.308 17.553 -11.215 1.00 89.44 87 VAL A C 1
ATOM 652 O O . VAL A 1 87 ? 3.742 17.898 -10.174 1.00 89.44 87 VAL A O 1
ATOM 655 N N . SER A 1 88 ? 3.981 16.426 -11.847 1.00 87.88 88 SER A N 1
ATOM 656 C CA . SER A 1 88 ? 2.844 15.571 -11.478 1.00 87.88 88 SER A CA 1
ATOM 657 C C . SER A 1 88 ? 2.867 15.042 -10.030 1.00 87.88 88 SER A C 1
ATOM 659 O O . SER A 1 88 ? 1.791 14.989 -9.420 1.00 87.88 88 SER A O 1
ATOM 661 N N . PRO A 1 89 ? 4.023 14.756 -9.383 1.00 86.56 89 PRO A N 1
ATOM 662 C CA . PRO A 1 89 ? 4.034 14.324 -7.985 1.00 86.56 89 PRO A CA 1
ATOM 663 C C . PRO A 1 89 ? 3.546 15.395 -6.997 1.00 86.56 89 PRO A C 1
ATOM 665 O O . PRO A 1 89 ? 3.132 15.053 -5.891 1.00 86.56 89 PRO A O 1
ATOM 668 N N . SER A 1 90 ? 3.556 16.683 -7.367 1.00 87.12 90 SER A N 1
ATOM 669 C CA . SER A 1 90 ? 3.182 17.790 -6.468 1.00 87.12 90 SER A CA 1
ATOM 670 C C . SER A 1 90 ? 1.704 17.770 -6.052 1.00 87.12 90 SER A C 1
ATOM 672 O O . SER A 1 90 ? 1.375 18.011 -4.882 1.00 87.12 90 SER A O 1
ATOM 674 N N . GLY A 1 91 ? 0.807 17.429 -6.983 1.00 88.56 91 GLY A N 1
ATOM 675 C CA . GLY A 1 91 ? -0.623 17.293 -6.706 1.00 88.56 91 GLY A CA 1
ATOM 676 C C . GLY A 1 91 ? -0.887 16.125 -5.759 1.00 88.56 91 GLY A C 1
ATOM 677 O O . GLY A 1 91 ? -1.576 16.271 -4.747 1.00 88.56 91 GLY A O 1
ATOM 678 N N . THR A 1 92 ? -0.248 14.989 -6.037 1.00 88.56 92 THR A N 1
ATOM 679 C CA . THR A 1 92 ? -0.309 13.786 -5.204 1.00 88.56 92 THR A CA 1
ATOM 680 C C . THR A 1 92 ? 0.242 14.048 -3.801 1.00 88.56 92 THR A C 1
ATOM 682 O O . THR A 1 92 ? -0.416 13.716 -2.816 1.00 88.56 92 THR A O 1
ATOM 685 N N . LEU A 1 93 ? 1.390 14.724 -3.685 1.00 88.69 93 LEU A N 1
ATOM 686 C CA . LEU A 1 93 ? 1.981 15.120 -2.404 1.00 88.69 93 LEU A CA 1
ATOM 687 C C . LEU A 1 93 ? 1.008 15.962 -1.571 1.00 88.69 93 LEU A C 1
ATOM 689 O O . LEU A 1 93 ? 0.777 15.666 -0.400 1.00 88.69 93 LEU A O 1
ATOM 693 N N . SER A 1 94 ? 0.400 16.979 -2.182 1.00 88.88 94 SER A N 1
ATOM 694 C CA . SER A 1 94 ? -0.560 17.860 -1.506 1.00 88.88 94 SER A CA 1
ATOM 695 C C . SER A 1 94 ? -1.789 17.091 -1.009 1.00 88.88 94 SER A C 1
ATOM 697 O O . SER A 1 94 ? -2.237 17.293 0.123 1.00 88.88 94 SER A O 1
ATOM 699 N N . GLN A 1 95 ? -2.299 16.160 -1.821 1.00 92.25 95 GLN A N 1
ATOM 700 C CA . GLN A 1 95 ? -3.421 15.303 -1.447 1.00 92.25 95 GLN A CA 1
ATOM 701 C C . GLN A 1 95 ? -3.076 14.393 -0.258 1.00 92.25 95 GLN A C 1
ATOM 703 O O . GLN A 1 95 ? -3.841 14.344 0.708 1.00 92.25 95 GLN A O 1
ATOM 708 N N . TYR A 1 96 ? -1.919 13.720 -0.286 1.00 89.00 96 TYR A N 1
ATOM 709 C CA . TYR A 1 96 ? -1.488 12.833 0.801 1.00 89.00 96 TYR A CA 1
ATOM 710 C C . TYR A 1 96 ? -1.172 13.584 2.096 1.00 89.00 96 TYR A C 1
ATOM 712 O O . TYR A 1 96 ? -1.493 13.089 3.178 1.00 89.00 96 TYR A O 1
ATOM 720 N N . MET A 1 97 ? -0.606 14.789 2.011 1.00 90.25 97 MET A N 1
ATOM 721 C CA . MET A 1 97 ? -0.388 15.656 3.172 1.00 90.25 97 MET A CA 1
ATOM 722 C C . MET A 1 97 ? -1.708 15.982 3.881 1.00 90.25 97 MET A C 1
ATOM 724 O O . MET A 1 97 ? -1.805 15.886 5.106 1.00 90.25 97 MET A O 1
ATOM 728 N N . ALA A 1 98 ? -2.753 16.313 3.116 1.00 88.56 98 ALA A N 1
ATOM 729 C CA . ALA A 1 98 ? -4.065 16.622 3.671 1.00 88.56 98 ALA A CA 1
ATOM 730 C C . ALA A 1 98 ? -4.792 15.376 4.206 1.00 88.56 98 ALA A C 1
ATOM 732 O O . ALA A 1 98 ? -5.370 15.417 5.296 1.00 88.56 98 ALA A O 1
ATOM 733 N N . SER A 1 99 ? -4.785 14.265 3.462 1.00 90.38 99 SER A N 1
ATOM 734 C CA . SER A 1 99 ? -5.489 13.043 3.864 1.00 90.38 99 SER A CA 1
ATOM 735 C C . SER A 1 99 ? -4.853 12.396 5.092 1.00 90.38 99 SER A C 1
ATOM 737 O O . SER A 1 99 ? -5.566 12.042 6.028 1.00 90.38 99 SER A O 1
ATOM 739 N N . THR A 1 100 ? -3.523 12.298 5.135 1.00 89.88 100 THR A N 1
ATOM 740 C CA . THR A 1 100 ? -2.794 11.659 6.244 1.00 89.88 100 THR A CA 1
ATOM 741 C C . THR A 1 100 ? -2.980 12.433 7.543 1.00 89.88 100 THR A C 1
ATOM 743 O O . THR A 1 100 ? -3.255 11.836 8.582 1.00 89.88 100 THR A O 1
ATOM 746 N N . ALA A 1 101 ? -2.954 13.769 7.491 1.00 90.12 101 ALA A N 1
ATOM 747 C CA . ALA A 1 101 ? -3.209 14.599 8.664 1.00 90.12 101 ALA A CA 1
ATOM 748 C C . ALA A 1 101 ? -4.620 14.373 9.250 1.00 90.12 101 ALA A C 1
ATOM 750 O O . ALA A 1 101 ? -4.780 14.333 10.470 1.00 90.12 101 ALA A O 1
ATOM 751 N N . ARG A 1 102 ? -5.639 14.156 8.401 1.00 89.75 102 ARG A N 1
ATOM 752 C CA . ARG A 1 102 ? -7.002 13.803 8.845 1.00 89.75 102 ARG A CA 1
ATOM 753 C C . ARG A 1 102 ? -7.094 12.386 9.409 1.00 89.75 102 ARG A C 1
ATOM 755 O O . ARG A 1 102 ? -7.827 12.175 10.371 1.00 89.75 102 ARG A O 1
ATOM 762 N N . VAL A 1 103 ? -6.347 11.432 8.853 1.00 89.69 103 VAL A N 1
ATOM 763 C CA . VAL A 1 103 ? -6.258 10.072 9.409 1.00 89.69 103 VAL A CA 1
ATOM 764 C C . VAL A 1 103 ? -5.633 10.105 10.803 1.00 89.69 103 VAL A C 1
ATOM 766 O O . VAL A 1 103 ? -6.172 9.484 11.715 1.00 89.69 103 VAL A O 1
ATOM 769 N N . LEU A 1 104 ? -4.561 10.878 11.008 1.00 89.44 104 LEU A N 1
ATOM 770 C CA . LEU A 1 104 ? -3.946 11.061 12.328 1.00 89.44 104 LEU A CA 1
ATOM 771 C C . LEU A 1 104 ? -4.912 11.716 13.322 1.00 89.44 104 LEU A C 1
ATOM 773 O O . LEU A 1 104 ? -5.021 11.254 14.456 1.00 89.44 104 LEU A O 1
ATOM 777 N N . TYR A 1 105 ? -5.661 12.731 12.883 1.00 88.31 105 TYR A N 1
ATOM 778 C CA . TYR A 1 105 ? -6.719 13.349 13.684 1.00 88.31 105 TYR A CA 1
ATOM 779 C C . TYR A 1 105 ? -7.796 12.338 14.101 1.00 88.31 105 TYR A C 1
ATOM 781 O O . TYR A 1 105 ? -8.112 12.232 15.283 1.00 88.31 105 TYR A O 1
ATOM 789 N N . GLY A 1 106 ? -8.322 11.549 13.157 1.00 86.38 106 GLY A N 1
ATOM 790 C CA . GLY A 1 106 ? -9.321 10.518 13.452 1.00 86.38 106 GLY A CA 1
ATOM 791 C C . GLY A 1 106 ? -8.780 9.437 14.390 1.00 86.38 106 GLY A C 1
ATOM 792 O O . GLY A 1 106 ? -9.432 9.067 15.357 1.00 86.38 106 GLY A O 1
ATOM 793 N N . THR A 1 107 ? -7.541 9.002 14.170 1.00 85.62 107 THR A N 1
ATOM 794 C CA . THR A 1 107 ? -6.867 8.014 15.027 1.00 85.62 107 THR A CA 1
ATOM 795 C C . THR A 1 107 ? -6.663 8.547 16.453 1.00 85.62 107 THR A C 1
ATOM 797 O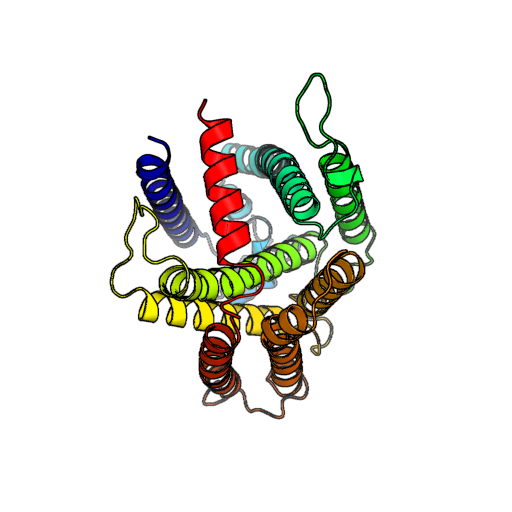 O . THR A 1 107 ? -6.809 7.810 17.426 1.00 85.62 107 THR A O 1
ATOM 800 N N . SER A 1 108 ? -6.375 9.844 16.597 1.00 85.56 108 SER A N 1
ATOM 801 C CA . SER A 1 108 ? -6.292 10.523 17.895 1.00 85.56 108 SER A CA 1
ATOM 802 C C . SER A 1 108 ? -7.656 10.670 18.570 1.00 85.56 108 SER A C 1
ATOM 804 O O . SER A 1 108 ? -7.763 10.412 19.765 1.00 85.56 108 SER A O 1
ATOM 806 N N . LYS A 1 109 ? -8.712 10.985 17.806 1.00 82.12 109 LYS A N 1
ATOM 807 C CA . LYS A 1 109 ? -10.102 11.040 18.293 1.00 82.12 109 LYS A CA 1
ATOM 808 C C . LYS A 1 109 ? -10.562 9.705 18.890 1.00 82.12 109 LYS A C 1
ATOM 810 O O . LYS A 1 109 ? -11.290 9.699 19.876 1.00 82.12 109 LYS A O 1
ATOM 815 N N . GLU A 1 110 ? -10.104 8.591 18.325 1.00 78.06 110 GLU A N 1
ATOM 816 C CA . GLU A 1 110 ? -10.363 7.234 18.829 1.00 78.06 110 GLU A CA 1
ATOM 817 C C . GLU A 1 110 ? -9.466 6.837 20.026 1.00 78.06 110 GLU A C 1
ATOM 819 O O . GLU A 1 110 ? -9.563 5.723 20.536 1.00 78.06 110 GLU A O 1
ATOM 824 N N . GLY A 1 111 ? -8.584 7.728 20.497 1.00 79.94 111 GLY A N 1
ATOM 825 C CA . GLY A 1 111 ? -7.737 7.511 21.675 1.00 79.94 111 GLY A CA 1
ATOM 826 C C . GLY A 1 111 ? -6.460 6.702 21.424 1.00 79.94 111 GLY A C 1
ATOM 827 O O . GLY A 1 111 ? -5.772 6.344 22.381 1.00 79.94 111 GLY A O 1
ATOM 828 N N . PHE A 1 112 ? -6.121 6.413 20.161 1.00 79.44 112 PHE A N 1
ATOM 829 C CA . PHE A 1 112 ? -4.916 5.659 19.786 1.00 79.44 112 PHE A CA 1
ATOM 830 C C . PHE A 1 112 ? -3.660 6.530 19.653 1.00 79.44 112 PHE A C 1
ATOM 832 O O . PHE A 1 112 ? -2.556 5.995 19.634 1.00 79.44 112 PHE A O 1
ATOM 839 N N . LEU A 1 113 ? -3.792 7.857 19.568 1.00 83.12 113 LEU A N 1
ATOM 840 C CA . LEU A 1 113 ? -2.674 8.807 19.499 1.00 83.12 113 LEU A CA 1
ATOM 841 C C . LEU A 1 113 ? -2.844 9.935 20.523 1.00 83.12 113 LEU A C 1
ATOM 843 O O . LEU A 1 113 ? -3.946 10.194 20.996 1.00 83.12 113 LEU A O 1
ATOM 847 N N . SER A 1 114 ? -1.743 10.628 20.836 1.00 80.69 114 SER A N 1
ATOM 848 C CA . SER A 1 114 ? -1.727 11.779 21.754 1.00 80.69 114 SER A CA 1
ATOM 849 C C . SER A 1 114 ? -2.762 12.844 21.377 1.00 80.69 114 SER A C 1
ATOM 851 O O . SER A 1 114 ? -2.922 13.145 20.196 1.00 80.69 114 SER A O 1
ATOM 853 N N . ASP A 1 115 ? -3.377 13.474 22.384 1.00 79.44 115 ASP A N 1
ATOM 854 C CA . ASP A 1 115 ? -4.426 14.497 22.222 1.00 79.44 115 ASP A CA 1
ATOM 855 C C . ASP A 1 115 ? -3.980 15.701 21.376 1.00 79.44 115 ASP A C 1
ATOM 857 O O . ASP A 1 115 ? -4.809 16.375 20.774 1.00 79.44 115 ASP A O 1
ATOM 861 N N . LYS A 1 116 ? -2.669 15.946 21.242 1.00 80.75 116 LYS A N 1
ATOM 862 C CA . LYS A 1 116 ? -2.142 16.995 20.352 1.00 80.75 116 LYS A CA 1
ATOM 863 C C . LYS A 1 116 ? -2.564 16.791 18.894 1.00 80.75 116 LYS A C 1
ATOM 865 O O . LYS A 1 116 ? -2.797 17.756 18.179 1.00 80.75 116 LYS A O 1
ATOM 870 N N . PHE A 1 117 ? -2.694 15.545 18.439 1.00 80.75 117 PHE A N 1
ATOM 871 C CA . PHE A 1 117 ? -3.141 15.245 17.074 1.00 80.75 117 PHE A CA 1
ATOM 872 C C . PHE A 1 117 ? -4.639 15.499 16.859 1.00 80.75 117 PHE A C 1
ATOM 874 O O . PHE A 1 117 ? -5.075 15.599 15.712 1.00 80.75 117 PHE A O 1
ATOM 881 N N . PHE A 1 118 ? -5.407 15.648 17.939 1.00 78.56 118 PHE A N 1
ATOM 882 C CA . PHE A 1 118 ? -6.815 16.033 17.918 1.00 78.56 118 PHE A CA 1
ATOM 883 C C . PHE A 1 118 ? -7.011 17.559 17.828 1.00 78.56 118 PHE A C 1
ATOM 885 O O . PHE A 1 118 ? -8.104 18.031 17.524 1.00 78.56 118 PHE A O 1
ATOM 892 N N . GLU A 1 119 ? -5.972 18.366 18.049 1.00 79.94 119 GLU A N 1
ATOM 893 C CA . GLU A 1 119 ? -6.083 19.821 17.939 1.00 79.94 119 GLU A CA 1
ATOM 894 C C . GLU A 1 119 ? -6.219 20.264 16.473 1.00 79.94 119 GLU A C 1
ATOM 896 O O .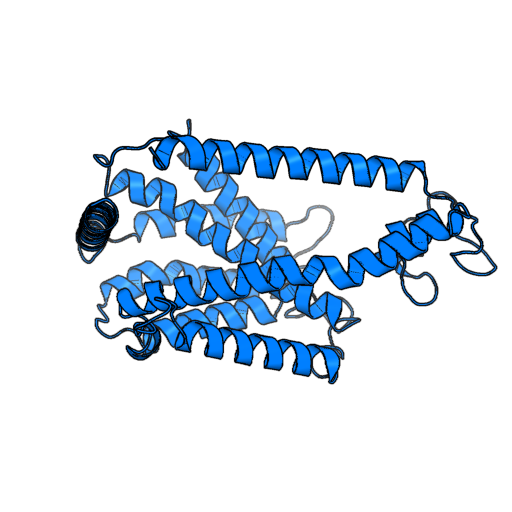 GLU A 1 119 ? -5.412 19.920 15.603 1.00 79.94 119 GLU A O 1
ATOM 901 N N . VAL A 1 120 ? -7.229 21.094 16.205 1.00 84.00 120 VAL A N 1
ATOM 902 C CA . VAL A 1 120 ? -7.445 21.733 14.902 1.00 84.00 120 VAL A CA 1
ATOM 903 C 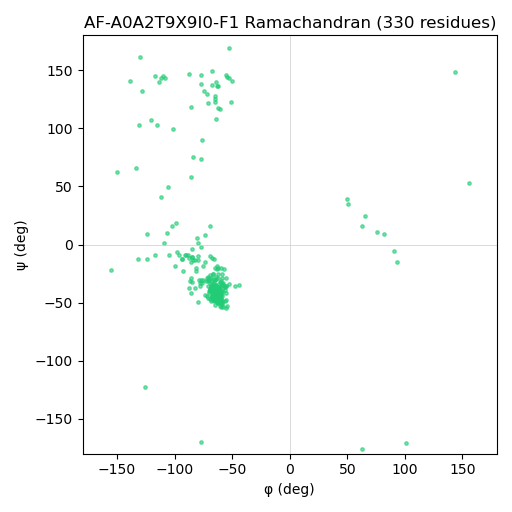C . VAL A 1 120 ? -7.220 23.235 14.998 1.00 84.00 120 VAL A C 1
ATOM 905 O O . VAL A 1 120 ? -7.568 23.882 15.984 1.00 84.00 120 VAL A O 1
ATOM 908 N N . HIS A 1 121 ? -6.647 23.821 13.950 1.00 82.31 121 HIS A N 1
ATOM 909 C CA . HIS A 1 121 ? -6.389 25.256 13.914 1.00 82.31 121 HIS A CA 1
ATOM 910 C C . HIS A 1 121 ? -7.700 26.055 13.923 1.00 82.31 121 HIS A C 1
ATOM 912 O O . HIS A 1 121 ? -8.528 25.874 13.033 1.00 82.31 121 HIS A O 1
ATOM 918 N N . GLY A 1 122 ? -7.853 27.021 14.836 1.00 74.69 122 GLY A N 1
ATOM 919 C CA . GLY A 1 122 ? -9.111 27.769 15.010 1.00 74.69 122 GLY A CA 1
ATOM 920 C C . GLY A 1 122 ? -9.631 28.465 13.742 1.00 74.69 122 GLY A C 1
ATOM 921 O O . GLY A 1 122 ? -10.823 28.427 13.459 1.00 74.69 122 GLY A O 1
ATOM 922 N N . LYS A 1 123 ? -8.733 29.046 12.931 1.00 79.00 123 LYS A N 1
ATOM 923 C CA . LYS A 1 123 ? -9.087 29.704 11.655 1.00 79.00 123 LYS A CA 1
ATOM 924 C C . LYS A 1 123 ? -9.314 28.747 10.475 1.00 79.00 123 LYS A C 1
ATOM 926 O O . LYS A 1 123 ? -10.301 28.882 9.764 1.00 79.00 123 LYS A O 1
ATOM 931 N N . TYR A 1 124 ? -8.386 27.818 10.235 1.00 79.50 124 TYR A N 1
ATOM 932 C CA . TYR A 1 124 ? -8.366 26.988 9.023 1.00 79.50 124 TYR A CA 1
ATOM 933 C C . TYR A 1 124 ? -9.021 25.611 9.207 1.00 79.50 124 TYR A C 1
ATOM 935 O O . TYR A 1 124 ? -9.198 24.896 8.228 1.00 79.50 124 TYR A O 1
ATOM 943 N N . ARG A 1 125 ? -9.369 25.231 10.446 1.00 82.06 125 ARG A N 1
ATOM 944 C CA . ARG A 1 125 ? -9.963 23.934 10.823 1.00 82.06 125 ARG A CA 1
ATOM 945 C C . ARG A 1 125 ? -9.187 22.724 10.284 1.00 82.06 125 ARG A C 1
ATOM 947 O O . ARG A 1 125 ? -9.768 21.700 9.938 1.00 82.06 125 ARG A O 1
ATOM 954 N N . VAL A 1 126 ? -7.859 22.845 10.220 1.00 85.50 126 VAL A N 1
ATOM 955 C CA . VAL A 1 126 ? -6.945 21.773 9.797 1.00 85.50 126 VAL A CA 1
ATOM 956 C C . VAL A 1 126 ? -6.155 21.219 10.988 1.00 85.50 126 VAL A C 1
ATOM 958 O O . VAL A 1 126 ? -5.769 22.003 11.862 1.00 85.50 126 VAL A O 1
ATOM 961 N N . PRO A 1 127 ? -5.880 19.901 11.032 1.00 88.69 127 PRO A N 1
ATOM 962 C CA . PRO A 1 127 ? -5.055 19.286 12.071 1.00 88.69 127 PRO A CA 1
ATOM 963 C C . PRO A 1 127 ? -3.566 19.572 11.821 1.00 88.69 127 PRO A C 1
ATOM 965 O O . PRO A 1 127 ? -2.873 18.833 11.119 1.00 88.69 127 PRO A O 1
ATOM 968 N N . VAL A 1 128 ? -3.067 20.680 12.381 1.00 88.06 128 VAL A N 1
ATOM 969 C CA . VAL A 1 128 ? -1.705 21.191 12.121 1.00 88.06 128 VAL A CA 1
ATOM 970 C C . VAL A 1 128 ? -0.635 20.224 12.614 1.00 88.06 128 VAL A C 1
ATOM 972 O O . VAL A 1 128 ? 0.336 19.984 11.903 1.00 88.06 128 VAL A O 1
ATOM 975 N N . TRP A 1 129 ? -0.824 19.607 13.782 1.00 87.81 129 TRP A N 1
ATOM 976 C CA . TRP A 1 129 ? 0.123 18.620 14.305 1.00 87.81 129 TRP A CA 1
ATOM 977 C C . TRP A 1 129 ? 0.207 17.366 13.434 1.00 87.81 129 TRP A C 1
ATOM 979 O O . TRP A 1 129 ? 1.300 16.845 13.218 1.00 87.81 129 TRP A O 1
ATOM 989 N N . GLY A 1 130 ? -0.921 16.926 12.863 1.00 88.19 130 GLY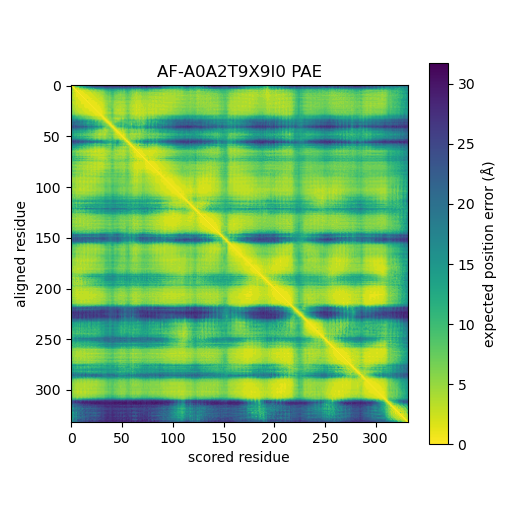 A N 1
ATOM 990 C CA . GLY A 1 130 ? -0.936 15.850 11.872 1.00 88.19 130 GLY A CA 1
ATOM 991 C C . GLY A 1 130 ? -0.155 16.223 10.611 1.00 88.19 130 GLY A C 1
ATOM 992 O O . GLY A 1 130 ? 0.617 15.414 10.095 1.00 88.19 130 GLY A O 1
ATOM 993 N N . LEU A 1 131 ? -0.292 17.468 10.151 1.00 90.75 131 LEU A N 1
ATOM 994 C CA . LEU A 1 131 ? 0.426 17.981 8.985 1.00 90.75 131 LEU A CA 1
ATOM 995 C C . LEU A 1 131 ? 1.937 18.089 9.242 1.00 90.75 131 LEU A C 1
ATOM 997 O O . LEU A 1 131 ? 2.726 17.628 8.422 1.00 90.75 131 LEU A O 1
ATOM 1001 N N . ILE A 1 132 ? 2.344 18.621 10.398 1.00 91.25 132 ILE A N 1
ATOM 1002 C CA . ILE A 1 132 ? 3.755 18.715 10.803 1.00 91.25 132 ILE A CA 1
ATOM 1003 C C . ILE A 1 132 ? 4.375 17.322 10.929 1.00 91.25 132 ILE A C 1
ATOM 1005 O O . ILE A 1 132 ? 5.456 17.093 10.395 1.00 91.25 132 ILE A O 1
ATOM 1009 N N . ALA A 1 133 ? 3.701 16.374 11.586 1.00 89.19 133 ALA A N 1
ATOM 1010 C CA . ALA A 1 133 ? 4.216 15.012 11.714 1.00 89.19 133 ALA A CA 1
ATOM 1011 C C . ALA A 1 133 ? 4.378 14.336 10.346 1.00 89.19 133 ALA A C 1
ATOM 1013 O O . ALA A 1 133 ? 5.425 13.755 10.071 1.00 89.19 133 ALA A O 1
ATOM 1014 N N . THR A 1 134 ? 3.383 14.478 9.463 1.00 90.25 134 THR A N 1
ATOM 1015 C CA . THR A 1 134 ? 3.452 13.948 8.091 1.00 90.25 134 THR A CA 1
ATOM 1016 C C . THR A 1 134 ? 4.612 14.579 7.316 1.00 90.25 134 THR A C 1
ATOM 1018 O O . THR A 1 134 ? 5.364 13.870 6.648 1.00 90.25 134 THR A O 1
ATOM 1021 N N . MET A 1 135 ? 4.820 15.892 7.456 1.00 91.50 135 MET A N 1
ATOM 1022 C CA . MET A 1 135 ? 5.940 16.607 6.842 1.00 91.50 135 MET A CA 1
ATOM 1023 C C . MET A 1 135 ? 7.292 16.102 7.358 1.00 91.50 135 MET A C 1
ATOM 1025 O O . MET A 1 135 ? 8.175 15.821 6.554 1.00 91.50 135 MET A O 1
ATOM 1029 N N . ILE A 1 136 ? 7.455 15.951 8.676 1.00 91.50 136 ILE A N 1
ATOM 1030 C CA . ILE A 1 136 ? 8.698 15.454 9.283 1.00 91.50 136 ILE A CA 1
ATOM 1031 C C . ILE A 1 136 ? 9.007 14.047 8.771 1.00 91.50 136 ILE A C 1
ATOM 1033 O O . ILE A 1 136 ? 10.118 13.808 8.310 1.00 91.50 136 ILE A O 1
ATOM 1037 N N . VAL A 1 137 ? 8.031 13.135 8.794 1.00 86.44 137 VAL A N 1
ATOM 1038 C CA . VAL A 1 137 ? 8.213 11.764 8.288 1.00 86.44 137 VAL A CA 1
ATOM 1039 C C . VAL A 1 137 ? 8.580 11.777 6.804 1.00 86.44 137 VAL A C 1
ATOM 1041 O O . VAL A 1 137 ? 9.502 11.073 6.403 1.00 86.44 137 VAL A O 1
ATOM 1044 N N . THR A 1 138 ? 7.924 12.619 6.003 1.00 87.19 138 THR A N 1
ATOM 1045 C CA . THR A 1 138 ? 8.232 12.771 4.573 1.00 87.19 138 THR A CA 1
ATOM 1046 C C . THR A 1 138 ? 9.668 13.248 4.360 1.00 87.19 138 THR A C 1
ATOM 1048 O O . THR A 1 138 ? 10.402 12.637 3.590 1.00 87.19 138 THR A O 1
ATOM 1051 N N . ILE A 1 139 ? 10.106 14.292 5.072 1.00 88.25 139 ILE A N 1
ATOM 1052 C CA . ILE A 1 139 ? 11.480 14.811 4.982 1.00 88.25 139 ILE A CA 1
ATOM 1053 C C . ILE A 1 139 ? 12.484 13.746 5.421 1.00 88.25 139 ILE A C 1
ATOM 1055 O O . ILE A 1 139 ? 13.479 13.541 4.736 1.00 88.25 139 ILE A O 1
ATOM 1059 N N . VAL A 1 140 ? 12.226 13.041 6.523 1.00 84.56 140 VAL A N 1
ATOM 1060 C CA . VAL A 1 140 ? 13.110 11.978 7.017 1.00 84.56 140 VAL A CA 1
ATOM 1061 C C . VAL A 1 140 ? 13.230 10.851 5.992 1.00 84.56 140 VAL A C 1
ATOM 1063 O O . VAL A 1 140 ? 14.346 10.445 5.682 1.00 84.56 140 VAL A O 1
ATOM 1066 N N . LEU A 1 141 ? 12.122 10.381 5.411 1.00 78.94 141 LEU A N 1
ATOM 1067 C CA . LEU A 1 141 ? 12.148 9.347 4.371 1.00 78.94 141 LEU A CA 1
ATOM 1068 C C . LEU A 1 141 ? 12.880 9.816 3.110 1.00 78.94 141 LEU A C 1
ATOM 1070 O O . LEU A 1 141 ? 13.677 9.055 2.573 1.00 78.94 141 LEU A O 1
ATOM 1074 N N . LEU A 1 142 ? 12.674 11.061 2.670 1.00 81.25 142 LEU A N 1
ATOM 1075 C CA . LEU A 1 142 ? 13.403 11.631 1.534 1.00 81.25 142 LEU A CA 1
ATOM 1076 C C . LEU A 1 142 ? 14.901 11.747 1.834 1.00 81.25 142 LEU A C 1
ATOM 1078 O O . LEU A 1 142 ? 15.719 11.318 1.028 1.00 81.25 142 LEU A O 1
ATOM 1082 N N . VAL A 1 143 ? 15.286 12.263 3.002 1.00 82.25 143 VAL A N 1
ATOM 1083 C CA . VAL A 1 143 ? 16.697 12.369 3.392 1.00 82.25 143 VAL A CA 1
ATOM 1084 C C . VAL A 1 143 ? 17.333 10.987 3.482 1.00 82.25 143 VAL A C 1
ATOM 1086 O O . VAL A 1 143 ? 18.393 10.792 2.908 1.00 82.25 143 VAL A O 1
ATOM 1089 N N . MET A 1 144 ? 16.693 10.002 4.115 1.00 73.19 144 MET A N 1
ATOM 1090 C CA . MET A 1 144 ? 17.225 8.634 4.171 1.00 73.19 144 MET A CA 1
ATOM 1091 C C . MET A 1 144 ? 17.299 7.978 2.784 1.00 73.19 144 MET A C 1
ATOM 1093 O O . MET A 1 144 ? 18.236 7.228 2.501 1.00 73.19 144 MET A O 1
ATOM 1097 N N . ALA A 1 145 ? 16.336 8.277 1.906 1.00 71.19 145 ALA A N 1
ATOM 1098 C CA . ALA A 1 145 ? 16.334 7.798 0.532 1.00 71.19 145 ALA A CA 1
ATOM 1099 C C . ALA A 1 145 ? 17.467 8.418 -0.284 1.00 71.19 145 ALA A C 1
ATOM 1101 O O . ALA A 1 145 ? 18.116 7.698 -1.017 1.00 71.19 145 ALA A O 1
ATOM 1102 N N . PHE A 1 146 ? 17.763 9.710 -0.154 1.00 70.12 146 PHE A N 1
ATOM 1103 C CA . PHE A 1 146 ? 18.784 10.371 -0.979 1.00 70.12 146 PHE A CA 1
ATOM 1104 C C . PHE A 1 146 ? 20.188 10.400 -0.347 1.00 70.12 146 PHE A C 1
ATOM 1106 O O . PHE A 1 146 ? 21.173 10.461 -1.077 1.00 70.12 146 PHE A O 1
ATOM 1113 N N . ALA A 1 147 ? 20.314 10.288 0.979 1.00 69.06 147 ALA A N 1
ATOM 1114 C CA . ALA A 1 147 ? 21.595 10.265 1.701 1.00 69.06 147 ALA A CA 1
ATOM 1115 C C . ALA A 1 147 ? 22.295 8.891 1.693 1.00 69.06 147 ALA A C 1
ATOM 1117 O O . ALA A 1 147 ? 23.317 8.711 2.352 1.00 69.06 147 ALA A O 1
ATOM 1118 N N . GLY A 1 148 ? 21.765 7.911 0.956 1.00 57.94 148 GLY A N 1
ATOM 1119 C CA . GLY A 1 148 ? 22.438 6.635 0.708 1.00 57.94 148 GLY A CA 1
ATOM 1120 C C . GLY A 1 148 ? 22.099 5.504 1.684 1.00 57.94 148 GLY A C 1
ATOM 1121 O O . GLY A 1 148 ? 22.340 4.344 1.361 1.00 57.94 148 GLY A O 1
ATOM 1122 N N . THR A 1 149 ? 21.491 5.798 2.838 1.00 58.44 149 THR A N 1
ATOM 1123 C CA . THR A 1 149 ? 21.187 4.800 3.881 1.00 58.44 149 THR A CA 1
ATOM 1124 C C . THR A 1 149 ? 20.058 3.837 3.515 1.00 58.44 149 THR A C 1
ATOM 1126 O O . THR A 1 149 ? 20.094 2.695 3.959 1.00 58.44 149 THR A O 1
ATOM 1129 N N . LEU A 1 150 ? 19.094 4.252 2.682 1.00 55.53 150 LEU A N 1
ATOM 1130 C CA . LEU A 1 150 ? 18.128 3.339 2.043 1.00 55.53 150 LEU A CA 1
ATOM 1131 C C . LEU A 1 150 ? 18.572 2.884 0.640 1.00 55.53 150 LEU A C 1
ATOM 1133 O O . LEU A 1 150 ? 17.979 1.974 0.076 1.00 55.53 150 LEU A O 1
ATOM 1137 N N . VAL A 1 151 ? 19.590 3.523 0.052 1.00 51.41 151 VAL A N 1
ATOM 1138 C CA . VAL A 1 151 ? 20.022 3.289 -1.342 1.00 51.41 151 VAL A CA 1
ATOM 1139 C C . VAL A 1 151 ? 20.933 2.081 -1.461 1.00 51.41 151 VAL A C 1
ATOM 1141 O O . VAL A 1 151 ? 20.846 1.353 -2.447 1.00 51.41 151 VAL A O 1
ATOM 1144 N N . SER A 1 152 ? 21.804 1.870 -0.470 1.00 49.84 152 SER A N 1
ATOM 1145 C CA . SER A 1 152 ? 22.832 0.826 -0.503 1.00 49.84 152 SER A CA 1
ATOM 1146 C C . SER A 1 152 ? 22.264 -0.593 -0.570 1.00 49.84 152 SER A C 1
ATOM 1148 O O . SER A 1 152 ? 22.964 -1.492 -1.028 1.00 49.84 152 SER A O 1
ATOM 1150 N N . SER A 1 153 ? 21.003 -0.792 -0.179 1.00 51.75 153 SER A N 1
ATOM 1151 C CA . SER A 1 153 ? 20.304 -2.074 -0.263 1.00 51.75 153 SER A CA 1
ATOM 1152 C C . SER A 1 153 ? 19.282 -2.164 -1.399 1.00 51.75 153 SER A C 1
ATOM 1154 O O . SER A 1 153 ? 18.790 -3.265 -1.618 1.00 51.75 153 SER A O 1
ATOM 1156 N N . VAL A 1 154 ? 18.949 -1.062 -2.110 1.00 49.62 154 VAL A N 1
ATOM 1157 C CA . VAL A 1 154 ? 17.715 -0.985 -2.930 1.00 49.62 154 VAL A CA 1
ATOM 1158 C C . VAL A 1 154 ? 17.838 -0.650 -4.420 1.00 49.62 154 VAL A C 1
ATOM 1160 O O . VAL A 1 154 ? 16.848 -0.454 -5.123 1.00 49.62 154 VAL A O 1
ATOM 1163 N N . GLY A 1 155 ? 19.049 -0.613 -4.972 1.00 54.09 155 GLY A N 1
ATOM 1164 C CA . GLY A 1 155 ? 19.220 -0.301 -6.400 1.00 54.09 155 GLY A CA 1
ATOM 1165 C C . GLY A 1 155 ? 18.742 1.114 -6.779 1.00 54.09 155 GLY A C 1
ATOM 1166 O O . GLY A 1 155 ? 18.544 1.405 -7.957 1.00 54.09 155 GLY A O 1
ATOM 1167 N N . GLY A 1 156 ? 18.551 1.995 -5.786 1.00 64.88 156 GLY A N 1
ATOM 1168 C CA . GLY A 1 156 ? 18.152 3.392 -5.963 1.00 64.88 156 GLY A CA 1
ATOM 1169 C C . GLY A 1 156 ? 17.202 3.919 -4.879 1.00 64.88 156 GLY A C 1
ATOM 1170 O O . GLY A 1 156 ? 16.356 3.198 -4.354 1.00 64.88 156 GLY A O 1
ATOM 1171 N N . ALA A 1 157 ? 17.304 5.220 -4.587 1.00 68.50 157 ALA A N 1
ATOM 1172 C CA . ALA A 1 157 ? 16.429 5.947 -3.658 1.00 68.50 157 ALA A CA 1
ATOM 1173 C C . ALA A 1 157 ? 14.936 5.826 -4.020 1.00 68.50 157 ALA A C 1
ATOM 117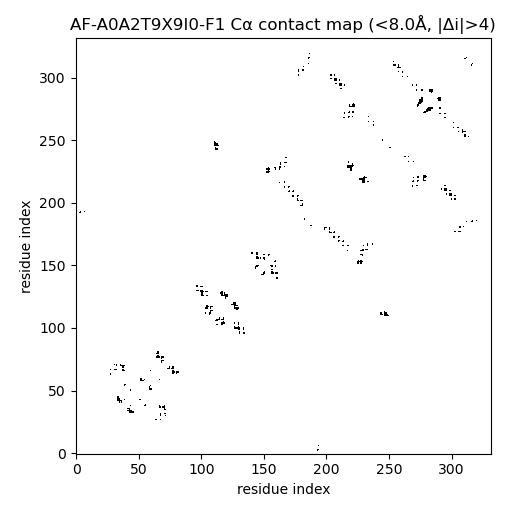5 O O . ALA A 1 157 ? 14.081 5.641 -3.156 1.00 68.50 157 ALA A O 1
ATOM 1176 N N . TRP A 1 158 ? 14.629 5.922 -5.317 1.00 72.19 158 TRP A N 1
ATOM 1177 C CA . TRP A 1 158 ? 13.261 5.908 -5.833 1.00 72.19 158 TRP A CA 1
ATOM 1178 C C . TRP A 1 158 ? 12.589 4.545 -5.657 1.00 72.19 158 TRP A C 1
ATOM 1180 O O . TRP A 1 158 ? 11.493 4.463 -5.104 1.00 72.19 158 TRP A O 1
ATOM 1190 N N . SER A 1 159 ? 13.279 3.471 -6.044 1.00 69.88 159 SER A N 1
ATOM 1191 C CA . SER A 1 159 ? 12.803 2.094 -5.883 1.00 69.88 159 SER A CA 1
ATOM 1192 C C . SER A 1 159 ? 12.482 1.767 -4.422 1.00 69.88 159 SER A C 1
ATOM 1194 O O . SER A 1 159 ? 11.476 1.114 -4.145 1.00 69.88 159 SER A O 1
ATOM 1196 N N . ALA A 1 160 ? 13.269 2.299 -3.479 1.00 69.56 160 ALA A N 1
ATOM 1197 C CA . ALA A 1 160 ? 13.053 2.099 -2.046 1.00 69.56 160 ALA A CA 1
ATOM 1198 C C . ALA A 1 160 ? 11.759 2.758 -1.571 1.00 69.56 160 ALA A C 1
ATOM 1200 O O . ALA A 1 160 ? 10.957 2.143 -0.871 1.00 69.56 160 ALA A O 1
ATOM 1201 N N . LEU A 1 161 ? 11.518 4.000 -1.986 1.00 74.50 161 LEU A N 1
ATOM 1202 C CA . LEU A 1 161 ? 10.296 4.717 -1.629 1.00 74.50 161 LEU A CA 1
ATOM 1203 C C . LEU A 1 161 ? 9.056 4.049 -2.240 1.00 74.50 161 LEU A C 1
ATOM 1205 O O . LEU A 1 161 ? 8.060 3.851 -1.541 1.00 74.50 161 LEU A O 1
ATOM 1209 N N . VAL A 1 162 ? 9.127 3.644 -3.514 1.00 75.38 162 VAL A N 1
ATOM 1210 C CA . VAL A 1 162 ? 8.033 2.940 -4.204 1.00 75.38 162 VAL A CA 1
ATOM 1211 C C . VAL A 1 162 ? 7.726 1.604 -3.530 1.00 75.38 162 VAL A C 1
ATOM 1213 O O . VAL A 1 162 ? 6.555 1.280 -3.328 1.00 75.38 162 VAL A O 1
ATOM 1216 N N . SER A 1 163 ? 8.755 0.859 -3.120 1.00 71.75 163 SER A N 1
ATOM 1217 C CA . SER A 1 163 ? 8.616 -0.383 -2.354 1.00 71.75 163 SER A CA 1
ATOM 1218 C C . SER A 1 163 ? 7.814 -0.176 -1.070 1.00 71.75 163 SER A C 1
ATOM 1220 O O . SER A 1 163 ? 6.802 -0.846 -0.851 1.00 71.75 163 SER A O 1
ATOM 1222 N N . ILE A 1 164 ? 8.237 0.778 -0.233 1.00 73.06 164 ILE A N 1
ATOM 1223 C CA . ILE A 1 164 ? 7.622 1.056 1.071 1.00 73.06 164 ILE A CA 1
ATOM 1224 C C . ILE A 1 164 ? 6.150 1.436 0.891 1.00 73.06 164 ILE A C 1
ATOM 1226 O O . ILE A 1 164 ? 5.286 0.915 1.597 1.00 73.06 164 ILE A O 1
ATOM 1230 N N . ILE A 1 165 ? 5.847 2.315 -0.067 1.00 76.69 165 ILE A N 1
ATOM 1231 C CA . ILE A 1 165 ? 4.476 2.781 -0.310 1.00 76.69 165 ILE A CA 1
ATOM 1232 C C . ILE A 1 165 ? 3.600 1.641 -0.837 1.00 76.69 165 ILE A C 1
ATOM 1234 O O . ILE A 1 165 ? 2.500 1.432 -0.325 1.00 76.69 165 ILE A O 1
ATOM 1238 N N . THR A 1 166 ? 4.085 0.888 -1.828 1.00 76.31 166 THR A N 1
ATOM 1239 C CA . THR A 1 166 ? 3.322 -0.196 -2.467 1.00 76.31 166 THR A CA 1
ATOM 1240 C C . THR A 1 166 ? 2.992 -1.282 -1.458 1.00 76.31 166 THR A C 1
ATOM 1242 O O . THR A 1 166 ? 1.832 -1.651 -1.290 1.00 76.31 166 THR A O 1
ATOM 1245 N N . THR A 1 167 ? 4.001 -1.742 -0.724 1.00 71.94 167 THR A N 1
ATOM 1246 C CA . THR A 1 167 ? 3.827 -2.771 0.297 1.00 71.94 167 THR A CA 1
ATOM 1247 C C . THR A 1 167 ? 2.855 -2.283 1.380 1.00 71.94 167 THR A C 1
ATOM 1249 O O . THR A 1 167 ? 1.914 -2.998 1.732 1.00 71.94 167 THR A O 1
ATOM 1252 N N . THR A 1 168 ? 3.033 -1.058 1.902 1.00 76.31 168 THR A N 1
ATOM 1253 C CA . THR A 1 168 ? 2.212 -0.537 3.017 1.00 76.31 168 THR A CA 1
ATOM 1254 C C . THR A 1 168 ? 0.760 -0.332 2.585 1.00 76.31 168 THR A C 1
ATOM 1256 O O . THR A 1 168 ? -0.175 -0.617 3.341 1.00 76.31 168 THR A O 1
ATOM 1259 N N . GLY A 1 169 ? 0.557 0.103 1.340 1.00 80.19 169 GLY A N 1
ATOM 1260 C CA . GLY A 1 169 ? -0.764 0.212 0.730 1.00 80.19 169 GLY A CA 1
ATOM 1261 C C . GLY A 1 169 ? -1.467 -1.142 0.641 1.00 80.19 169 GLY A C 1
ATOM 1262 O O . GLY A 1 169 ? -2.614 -1.261 1.070 1.00 80.19 169 GLY A O 1
ATOM 1263 N N . VAL A 1 170 ? -0.762 -2.178 0.177 1.00 80.75 170 VAL A N 1
ATOM 1264 C CA . VAL A 1 170 ? -1.304 -3.541 0.070 1.00 80.75 170 VAL A CA 1
ATOM 1265 C C . VAL A 1 170 ? -1.720 -4.092 1.432 1.00 80.75 170 VAL A C 1
ATOM 1267 O O . VAL A 1 170 ? -2.797 -4.675 1.553 1.00 80.75 170 VAL A O 1
ATOM 1270 N N . PHE A 1 171 ? -0.917 -3.882 2.477 1.00 82.94 171 PHE A N 1
ATOM 1271 C CA . PHE A 1 171 ? -1.269 -4.351 3.818 1.00 82.94 171 PHE A CA 1
ATOM 1272 C C . PHE A 1 171 ? -2.605 -3.764 4.309 1.00 82.94 171 PHE A C 1
ATOM 1274 O O . PHE A 1 171 ? -3.396 -4.452 4.958 1.00 82.94 171 PHE A O 1
ATOM 1281 N N . SER A 1 172 ? -2.922 -2.521 3.930 1.00 85.12 172 SER A N 1
ATOM 1282 C CA . SER A 1 172 ? -4.214 -1.902 4.265 1.00 85.12 172 SER A CA 1
ATOM 1283 C C . SER A 1 172 ? -5.408 -2.657 3.656 1.00 85.12 172 SER A C 1
ATOM 1285 O O . SER A 1 172 ? -6.494 -2.674 4.245 1.00 85.12 172 SER A O 1
ATOM 1287 N N . TYR A 1 173 ? -5.221 -3.333 2.516 1.00 88.69 173 TYR A N 1
ATOM 1288 C CA . TYR A 1 173 ? -6.258 -4.159 1.891 1.00 88.69 173 TYR A CA 1
ATOM 1289 C C . TYR A 1 173 ? -6.561 -5.438 2.679 1.00 88.69 173 TYR A C 1
ATOM 1291 O O . TYR A 1 173 ? -7.719 -5.861 2.702 1.00 88.69 173 TYR A O 1
ATOM 1299 N N . ILE A 1 174 ? -5.586 -5.994 3.412 1.00 89.88 174 ILE A N 1
ATOM 1300 C CA . ILE A 1 174 ? -5.818 -7.120 4.334 1.00 89.88 174 ILE A CA 1
ATOM 1301 C C . ILE A 1 174 ? -6.860 -6.712 5.380 1.00 89.88 174 ILE A C 1
ATOM 1303 O O . ILE A 1 174 ? -7.888 -7.373 5.525 1.00 89.88 174 ILE A O 1
ATOM 1307 N N . ILE A 1 175 ? -6.657 -5.577 6.053 1.00 87.56 175 ILE A N 1
ATOM 1308 C CA . ILE A 1 175 ? -7.588 -5.084 7.079 1.00 87.56 175 ILE A CA 1
ATOM 1309 C C . ILE A 1 175 ? -8.959 -4.764 6.461 1.00 87.56 175 ILE A C 1
ATOM 1311 O O . ILE A 1 175 ? -9.997 -5.183 6.983 1.00 87.56 175 ILE A O 1
ATOM 1315 N N . GLY A 1 176 ? -8.978 -4.071 5.316 1.00 88.06 176 GLY A N 1
ATOM 1316 C CA . GLY A 1 176 ? -10.217 -3.713 4.616 1.00 88.06 176 GLY A CA 1
ATOM 1317 C C . GLY A 1 176 ? -11.050 -4.927 4.191 1.00 88.06 176 GLY A C 1
ATOM 1318 O O . GLY A 1 176 ? -12.281 -4.899 4.275 1.00 88.06 176 GLY A O 1
ATOM 1319 N N . SER A 1 177 ? -10.395 -6.020 3.795 1.00 91.88 177 SER A N 1
ATOM 1320 C CA . SER A 1 177 ? -11.073 -7.247 3.379 1.00 91.88 177 SER A CA 1
ATOM 1321 C C . SER A 1 177 ? -11.824 -7.927 4.531 1.00 91.88 177 SER A C 1
ATOM 1323 O O . SER A 1 177 ? -12.939 -8.399 4.313 1.00 91.88 177 SER A O 1
ATOM 1325 N N . VAL A 1 178 ? -11.300 -7.897 5.764 1.00 91.38 178 VAL A N 1
ATOM 1326 C CA . VAL A 1 178 ? -11.957 -8.446 6.970 1.00 91.38 178 VAL A CA 1
ATOM 1327 C C . VAL A 1 178 ? -13.068 -7.523 7.487 1.00 91.38 178 VAL A C 1
ATOM 1329 O O . VAL A 1 178 ? -14.079 -7.985 8.021 1.00 91.38 178 VAL A O 1
ATOM 1332 N N . PHE A 1 179 ? -12.935 -6.210 7.294 1.00 88.81 179 PHE A N 1
ATOM 1333 C CA . PHE A 1 179 ? -13.902 -5.234 7.799 1.00 88.81 179 PHE A CA 1
ATOM 1334 C C . PHE A 1 179 ? -15.317 -5.416 7.217 1.00 88.81 179 PHE A C 1
ATOM 1336 O O . PHE A 1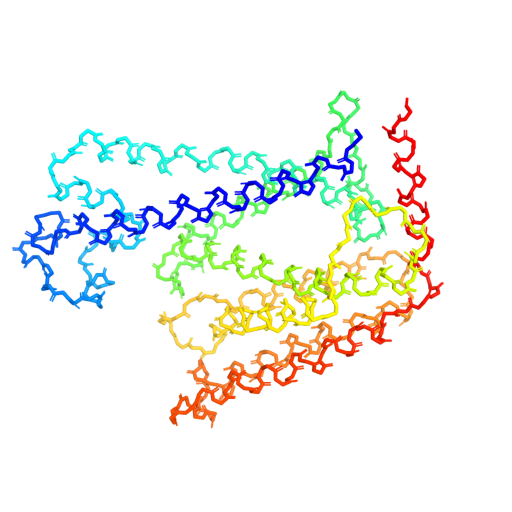 179 ? -16.320 -5.276 7.923 1.00 88.81 179 PHE A O 1
ATOM 1343 N N . LEU A 1 180 ? -15.435 -5.765 5.932 1.00 89.56 180 LEU A N 1
ATOM 1344 C CA . LEU A 1 180 ? -16.731 -5.942 5.266 1.00 89.56 180 LEU A CA 1
ATOM 1345 C C . LEU A 1 180 ? -17.614 -7.050 5.890 1.00 89.56 180 LEU A C 1
ATOM 1347 O O . LEU A 1 180 ? -18.778 -6.771 6.196 1.00 89.56 180 LEU A O 1
ATOM 1351 N N . PRO A 1 181 ? -17.143 -8.297 6.082 1.00 90.50 181 PRO A N 1
ATOM 1352 C CA . PRO A 1 181 ? -17.939 -9.336 6.734 1.00 90.50 181 PRO A CA 1
ATOM 1353 C C . PRO A 1 181 ? -18.190 -9.048 8.218 1.00 90.50 181 PRO A C 1
ATOM 1355 O O . PRO A 1 181 ? -19.304 -9.275 8.690 1.00 90.50 181 PRO A O 1
ATOM 1358 N N . VAL A 1 182 ? -17.214 -8.482 8.935 1.00 88.31 182 VAL A N 1
ATOM 1359 C CA . VAL A 1 182 ? -17.356 -8.119 10.356 1.00 88.31 182 VAL A CA 1
ATOM 1360 C C . VAL A 1 182 ? -18.425 -7.037 10.550 1.00 88.31 182 VAL A C 1
ATOM 1362 O O . VAL A 1 182 ? -19.317 -7.187 11.383 1.00 88.31 182 VAL A O 1
ATOM 1365 N N . SER A 1 183 ? -18.422 -5.988 9.724 1.00 85.44 183 SER A N 1
ATOM 1366 C CA . SER A 1 183 ? -19.447 -4.932 9.766 1.00 85.44 183 SER A CA 1
ATOM 1367 C C . SER A 1 183 ? -20.841 -5.435 9.378 1.00 85.44 183 SER A C 1
ATOM 1369 O O . SER A 1 183 ? -21.844 -4.939 9.885 1.00 85.44 183 SER A O 1
ATOM 1371 N N . ARG A 1 184 ? -20.949 -6.438 8.495 1.00 87.44 184 ARG A N 1
ATOM 1372 C CA . ARG A 1 184 ? -22.231 -7.107 8.196 1.00 87.44 184 ARG A CA 1
ATOM 1373 C C . ARG A 1 184 ? -22.748 -7.940 9.365 1.00 87.44 184 ARG A C 1
ATOM 1375 O O . ARG A 1 184 ? -23.958 -8.008 9.540 1.00 87.44 184 ARG A O 1
ATOM 1382 N N . LYS A 1 185 ? -21.852 -8.529 10.160 1.00 85.19 185 LYS A N 1
ATOM 1383 C CA . LYS A 1 185 ? -22.202 -9.313 11.349 1.00 85.19 185 LYS A CA 1
ATOM 1384 C C . LYS A 1 185 ? -22.659 -8.433 12.519 1.00 85.19 185 LYS A C 1
ATOM 1386 O O . LYS A 1 185 ? -23.641 -8.772 13.166 1.00 85.19 185 LYS A O 1
ATOM 1391 N N . TYR A 1 186 ? -21.968 -7.321 12.787 1.00 82.38 186 TYR A N 1
ATOM 1392 C CA . TYR A 1 186 ? -22.203 -6.511 13.995 1.00 82.38 186 TYR A CA 1
ATOM 1393 C C . TYR A 1 186 ? -23.068 -5.263 13.795 1.00 82.38 186 TYR A C 1
ATOM 1395 O O . TYR A 1 186 ? -23.615 -4.754 14.771 1.00 82.38 186 TYR A O 1
ATOM 1403 N N . ALA A 1 187 ? -23.233 -4.795 12.557 1.00 82.31 187 ALA A N 1
ATOM 1404 C CA . ALA A 1 187 ? -24.106 -3.671 12.226 1.00 82.31 187 ALA A CA 1
ATOM 1405 C C . ALA A 1 187 ? -24.989 -3.992 11.001 1.00 82.31 187 ALA A C 1
ATOM 1407 O O . ALA A 1 187 ? -24.818 -3.411 9.917 1.00 82.31 187 ALA A O 1
ATOM 1408 N N . PRO A 1 188 ? -25.913 -4.964 11.134 1.00 82.31 188 PRO A N 1
ATOM 1409 C CA . PRO A 1 188 ? -26.786 -5.375 10.036 1.00 82.31 188 PRO A CA 1
ATOM 1410 C C . PRO A 1 188 ? -27.730 -4.249 9.585 1.00 82.31 188 PRO A C 1
ATOM 1412 O O . PRO A 1 188 ? -27.952 -4.105 8.383 1.00 82.31 188 PRO A O 1
ATOM 1415 N N . ASP A 1 189 ? -28.189 -3.410 10.519 1.00 82.50 189 ASP A N 1
ATOM 1416 C CA . ASP A 1 189 ? -29.263 -2.428 10.301 1.00 82.50 189 ASP A CA 1
ATOM 1417 C C . ASP A 1 189 ? -28.799 -1.085 9.709 1.00 82.50 189 ASP A C 1
ATOM 1419 O O . ASP A 1 189 ? -29.618 -0.220 9.399 1.00 82.50 189 ASP A O 1
ATOM 1423 N N . LEU A 1 190 ? -27.489 -0.888 9.514 1.00 80.88 190 LEU A N 1
ATOM 1424 C CA . LEU A 1 190 ? -26.971 0.344 8.915 1.00 80.88 190 LEU A CA 1
ATOM 1425 C C . LEU A 1 190 ? -27.483 0.526 7.472 1.00 80.88 190 LEU A C 1
ATOM 1427 O O . LEU A 1 190 ? -27.417 -0.419 6.674 1.00 80.88 190 LEU A O 1
ATOM 1431 N N . PRO A 1 191 ? -27.906 1.744 7.078 1.00 81.31 191 PRO A N 1
ATOM 1432 C CA . PRO A 1 191 ? -28.271 2.035 5.699 1.00 81.31 191 PRO A CA 1
ATOM 1433 C C . PRO A 1 191 ? -27.039 1.905 4.794 1.00 81.31 191 PRO A C 1
ATOM 1435 O O . PRO A 1 191 ? -26.005 2.530 5.019 1.00 81.31 191 PRO A O 1
ATOM 1438 N N . ARG A 1 192 ? -27.142 1.080 3.745 1.00 84.62 192 ARG A N 1
ATOM 1439 C CA . ARG A 1 192 ? -26.040 0.775 2.815 1.00 84.62 192 ARG A CA 1
ATOM 1440 C C . ARG A 1 192 ? -26.373 1.295 1.415 1.00 84.62 192 ARG A C 1
ATOM 1442 O O . ARG A 1 192 ? -27.142 0.638 0.711 1.00 84.62 192 ARG A O 1
ATOM 1449 N N . PRO A 1 193 ? -25.785 2.427 0.982 1.00 83.31 193 PRO A N 1
ATOM 1450 C CA . PRO A 1 193 ? -25.978 2.967 -0.367 1.00 83.31 193 PRO A CA 1
ATOM 1451 C C . PRO A 1 193 ? -25.485 2.037 -1.482 1.00 83.31 193 PRO A C 1
ATOM 1453 O O . PRO A 1 193 ? -25.978 2.099 -2.606 1.00 83.31 193 PRO A O 1
ATOM 1456 N N . PHE A 1 194 ? -24.517 1.173 -1.165 1.00 83.94 194 PHE A N 1
ATOM 1457 C CA . PHE A 1 194 ? -23.975 0.155 -2.054 1.00 83.94 194 PHE A CA 1
ATOM 1458 C C . PHE A 1 194 ? -23.994 -1.210 -1.359 1.00 83.94 194 PHE A C 1
ATOM 1460 O O . PHE A 1 194 ? -23.554 -1.350 -0.215 1.00 83.94 194 PHE A O 1
ATOM 1467 N N . LYS A 1 195 ? -24.498 -2.232 -2.057 1.00 84.06 195 LYS A N 1
ATOM 1468 C CA . LYS A 1 195 ? -24.533 -3.618 -1.581 1.00 84.06 195 LYS A CA 1
ATOM 1469 C C . LYS A 1 195 ? -23.749 -4.493 -2.551 1.00 84.06 195 LYS A C 1
ATOM 1471 O O . LYS A 1 195 ? -24.220 -4.780 -3.644 1.00 84.06 195 LYS A O 1
ATOM 1476 N N . LEU A 1 196 ? -22.568 -4.936 -2.125 1.00 85.94 196 LEU A N 1
ATOM 1477 C CA . LEU A 1 196 ? -21.772 -5.892 -2.891 1.00 85.94 196 LEU A CA 1
ATOM 1478 C C . LEU A 1 196 ? -22.452 -7.279 -2.856 1.00 85.94 196 LEU A C 1
ATOM 1480 O O . LEU A 1 196 ? -22.658 -7.793 -1.740 1.00 85.94 196 LEU A O 1
ATOM 1484 N N . PRO A 1 197 ? -22.808 -7.874 -4.012 1.00 86.69 197 PRO A N 1
ATOM 1485 C CA . PRO A 1 197 ? -23.294 -9.249 -4.083 1.00 86.69 197 PRO A CA 1
ATOM 1486 C C . PRO A 1 197 ? -22.166 -10.228 -3.731 1.00 86.69 197 PRO A C 1
ATOM 1488 O O . PRO A 1 197 ? -20.997 -9.937 -3.960 1.00 86.69 197 PRO A O 1
ATOM 1491 N N . VAL A 1 198 ? -22.509 -11.379 -3.138 1.00 91.00 198 VAL A N 1
ATOM 1492 C CA . VAL A 1 198 ? -21.552 -12.456 -2.787 1.00 91.00 198 VAL A CA 1
ATOM 1493 C C . VAL A 1 198 ? -20.312 -11.948 -2.024 1.00 91.00 198 VAL A C 1
ATOM 1495 O O . VAL A 1 198 ? -19.179 -12.375 -2.234 1.00 91.00 198 VAL A O 1
ATOM 1498 N N . TYR A 1 199 ? -20.525 -10.998 -1.113 1.00 90.25 199 TYR A N 1
ATOM 1499 C CA . TYR A 1 199 ? -19.452 -10.274 -0.426 1.00 90.25 199 TYR A CA 1
ATOM 1500 C C . TYR A 1 199 ? -18.435 -11.154 0.304 1.00 90.25 199 TYR A C 1
ATOM 1502 O O . TYR A 1 199 ? -17.298 -10.729 0.461 1.00 90.25 199 TYR A O 1
ATOM 1510 N N . GLN A 1 200 ? -18.835 -12.339 0.773 1.00 91.88 200 GLN A N 1
ATOM 1511 C CA . GLN A 1 200 ? -17.945 -13.273 1.465 1.00 91.88 200 GLN A CA 1
ATOM 1512 C C . GLN A 1 200 ? -16.862 -13.797 0.519 1.00 91.88 200 GLN A C 1
ATOM 1514 O O . GLN A 1 200 ? -15.696 -13.812 0.891 1.00 91.88 200 GLN A O 1
ATOM 1519 N N . ALA A 1 201 ? -17.225 -14.140 -0.722 1.00 94.00 201 ALA A N 1
ATOM 1520 C CA . ALA A 1 201 ? -16.269 -14.613 -1.719 1.00 94.00 201 ALA A CA 1
ATOM 1521 C C . ALA A 1 201 ? -15.300 -13.500 -2.134 1.00 94.00 201 ALA A C 1
ATOM 1523 O O . ALA A 1 201 ? -14.093 -13.716 -2.152 1.00 94.00 201 ALA A O 1
ATOM 1524 N N . PHE A 1 202 ? -15.808 -12.288 -2.391 1.00 94.50 202 PHE A N 1
ATOM 1525 C CA . PHE A 1 202 ? -14.956 -11.138 -2.717 1.00 94.50 202 PHE A CA 1
ATOM 1526 C C . PHE A 1 202 ? -14.037 -10.738 -1.562 1.00 94.50 202 PHE A C 1
ATOM 1528 O O . PHE A 1 202 ? -12.882 -10.403 -1.788 1.00 94.50 202 PHE A O 1
ATOM 1535 N N . SER A 1 203 ? -14.538 -10.781 -0.328 1.00 94.50 203 SER A N 1
ATOM 1536 C CA . SER A 1 203 ? -13.765 -10.490 0.880 1.00 94.50 203 SER A CA 1
ATOM 1537 C C . SER A 1 203 ? -12.653 -11.519 1.093 1.00 94.50 203 SER A C 1
ATOM 1539 O O . SER A 1 203 ? -11.512 -11.127 1.320 1.00 94.50 203 SER A O 1
ATOM 1541 N N . LEU A 1 204 ? -12.950 -12.813 0.937 1.00 95.75 204 LEU A N 1
ATOM 1542 C CA . LEU A 1 204 ? -11.950 -13.877 1.008 1.00 95.75 204 LEU A CA 1
ATOM 1543 C C . LEU A 1 204 ? -10.905 -13.748 -0.108 1.00 95.75 204 LEU A C 1
ATOM 1545 O O . LEU A 1 204 ? -9.711 -13.783 0.166 1.00 95.75 204 LEU A O 1
ATOM 1549 N N . ALA A 1 205 ? -11.342 -13.556 -1.355 1.00 96.06 205 ALA A N 1
ATOM 1550 C CA . ALA A 1 205 ? -10.440 -13.383 -2.491 1.00 96.06 205 ALA A CA 1
ATOM 1551 C C . ALA A 1 205 ? -9.536 -12.156 -2.305 1.00 96.06 205 ALA A C 1
ATOM 1553 O O . ALA A 1 205 ? -8.331 -12.246 -2.519 1.00 96.06 205 ALA A O 1
ATOM 1554 N N . ALA A 1 206 ? -10.092 -11.032 -1.842 1.00 94.69 206 ALA A N 1
ATOM 1555 C CA . ALA A 1 206 ? -9.320 -9.834 -1.535 1.00 94.69 206 ALA A CA 1
ATOM 1556 C C . ALA A 1 206 ? -8.283 -10.092 -0.434 1.00 94.69 206 ALA A C 1
ATOM 1558 O O . ALA A 1 206 ? -7.148 -9.642 -0.573 1.00 94.69 206 ALA A O 1
ATOM 1559 N N . PHE A 1 207 ? -8.636 -10.838 0.620 1.00 95.38 207 PHE A N 1
ATOM 1560 C CA . PHE A 1 207 ? -7.694 -11.200 1.682 1.00 95.38 207 PHE A CA 1
ATOM 1561 C C . PHE A 1 207 ? -6.545 -12.056 1.140 1.00 95.38 207 PHE A C 1
ATOM 1563 O O . PHE A 1 207 ? -5.388 -11.723 1.363 1.00 95.38 207 PHE A O 1
ATOM 1570 N N . VAL A 1 208 ? -6.855 -13.118 0.389 1.00 95.94 208 VAL A N 1
ATOM 1571 C CA . VAL A 1 208 ? -5.856 -14.044 -0.173 1.00 95.94 208 VAL A CA 1
ATOM 1572 C C . VAL A 1 208 ? -4.924 -13.337 -1.160 1.00 95.94 208 VAL A C 1
ATOM 1574 O O . VAL A 1 208 ? -3.711 -13.495 -1.075 1.00 95.94 208 VAL A O 1
ATOM 1577 N N . ILE A 1 209 ? -5.465 -12.517 -2.067 1.00 94.56 209 ILE A N 1
ATOM 1578 C CA . ILE A 1 209 ? -4.652 -11.743 -3.018 1.00 94.56 209 ILE A CA 1
ATOM 1579 C C . ILE A 1 209 ? -3.768 -10.741 -2.270 1.00 94.56 209 ILE A C 1
ATOM 1581 O O . ILE A 1 209 ? -2.593 -10.596 -2.594 1.00 94.56 209 ILE A O 1
ATOM 1585 N N . SER A 1 210 ? -4.305 -10.069 -1.248 1.00 91.75 210 SER A N 1
ATOM 1586 C CA . SER A 1 210 ? -3.519 -9.130 -0.444 1.00 91.75 210 SER A CA 1
ATOM 1587 C C . SER A 1 210 ? -2.424 -9.845 0.350 1.00 91.75 210 SER A C 1
ATOM 1589 O O . SER A 1 210 ? -1.324 -9.315 0.441 1.00 91.75 210 SER A O 1
ATOM 1591 N N . ALA A 1 211 ? -2.687 -11.045 0.878 1.00 91.00 211 ALA A N 1
ATOM 1592 C CA . ALA A 1 211 ? -1.685 -11.859 1.562 1.00 91.00 211 ALA A CA 1
ATOM 1593 C C . ALA A 1 211 ? -0.526 -12.232 0.625 1.00 91.00 211 ALA A C 1
ATOM 1595 O O . ALA A 1 211 ? 0.620 -11.957 0.967 1.00 91.00 211 ALA A O 1
ATOM 1596 N N . LEU A 1 212 ? -0.829 -12.688 -0.596 1.00 89.69 212 LEU A N 1
ATOM 1597 C CA . LEU A 1 212 ? 0.184 -12.981 -1.618 1.00 89.69 212 LEU A CA 1
ATOM 1598 C C . LEU A 1 212 ? 1.008 -11.749 -1.998 1.00 89.69 212 LEU A C 1
ATOM 1600 O O . LEU A 1 212 ? 2.229 -11.827 -2.115 1.00 89.69 212 LEU A O 1
ATOM 1604 N N . LEU A 1 213 ? 0.358 -10.595 -2.167 1.00 85.94 213 LEU A N 1
ATOM 1605 C CA . LEU A 1 213 ? 1.051 -9.337 -2.448 1.00 85.94 213 LEU A CA 1
ATOM 1606 C C . LEU A 1 213 ? 1.943 -8.908 -1.270 1.00 85.94 213 LEU A C 1
ATOM 1608 O O . LEU A 1 213 ? 3.026 -8.370 -1.497 1.00 85.94 213 LEU A O 1
ATOM 1612 N N . VAL A 1 214 ? 1.529 -9.166 -0.023 1.00 83.31 214 VAL A N 1
ATOM 1613 C CA . VAL A 1 214 ? 2.387 -8.963 1.152 1.00 83.31 214 VAL A CA 1
ATOM 1614 C C . VAL A 1 214 ? 3.525 -9.976 1.174 1.00 83.31 214 VAL A C 1
ATOM 1616 O O . VAL A 1 214 ? 4.632 -9.570 1.487 1.00 83.31 214 VAL A O 1
ATOM 1619 N N . TYR A 1 215 ? 3.318 -11.241 0.804 1.00 81.81 215 TYR A N 1
ATOM 1620 C CA . TYR A 1 215 ? 4.386 -12.239 0.701 1.00 81.81 215 TYR A CA 1
ATOM 1621 C C . TYR A 1 215 ? 5.443 -11.843 -0.342 1.00 81.81 215 TYR A C 1
ATOM 1623 O O . TYR A 1 215 ? 6.634 -11.819 -0.028 1.00 81.81 215 TYR A O 1
ATOM 1631 N N . TRP A 1 216 ? 5.025 -11.464 -1.554 1.00 79.19 216 TRP A N 1
ATOM 1632 C CA . TRP A 1 216 ? 5.939 -10.985 -2.599 1.00 79.19 216 TRP A CA 1
ATOM 1633 C C . TRP A 1 216 ? 6.644 -9.694 -2.197 1.00 79.19 216 TRP A C 1
ATOM 1635 O O . TRP A 1 216 ? 7.835 -9.543 -2.447 1.00 79.19 216 TRP A O 1
ATOM 1645 N N . GLY A 1 217 ? 5.933 -8.792 -1.518 1.00 71.31 217 GLY A N 1
ATOM 1646 C CA . GLY A 1 217 ? 6.539 -7.609 -0.922 1.00 71.31 217 GLY A CA 1
ATOM 1647 C C . GLY A 1 217 ? 7.538 -7.954 0.187 1.00 71.31 217 GLY A C 1
ATOM 1648 O O . GLY A 1 217 ? 8.612 -7.377 0.256 1.00 71.31 217 GLY A O 1
ATOM 1649 N N . ALA A 1 218 ? 7.222 -8.924 1.043 1.00 66.62 218 ALA A N 1
ATOM 1650 C CA . ALA A 1 218 ? 7.998 -9.276 2.229 1.00 66.62 218 ALA A CA 1
ATOM 1651 C C . ALA A 1 218 ? 9.285 -10.060 1.935 1.00 66.62 218 ALA A C 1
ATOM 1653 O O . ALA A 1 218 ? 10.174 -10.095 2.789 1.00 66.62 218 ALA A O 1
ATOM 1654 N N . GLY A 1 219 ? 9.395 -10.669 0.747 1.00 57.19 219 GLY A N 1
ATOM 1655 C CA . GLY A 1 219 ? 10.519 -11.499 0.293 1.00 57.19 219 GLY A CA 1
ATOM 1656 C C . GLY A 1 219 ? 11.913 -10.933 0.598 1.00 57.19 219 GLY A C 1
ATOM 1657 O O . GLY A 1 219 ? 12.829 -11.660 0.971 1.00 57.19 219 GLY A O 1
ATOM 1658 N N . ALA A 1 220 ? 12.071 -9.614 0.551 1.00 53.69 220 ALA A N 1
ATOM 1659 C CA . ALA A 1 220 ? 13.360 -8.940 0.694 1.00 53.69 220 ALA A CA 1
ATOM 1660 C C . ALA A 1 220 ? 13.955 -8.900 2.121 1.00 53.69 220 ALA A C 1
ATOM 1662 O O . ALA A 1 220 ? 14.927 -8.187 2.354 1.00 53.69 220 ALA A O 1
ATOM 1663 N N . LEU A 1 221 ? 13.380 -9.595 3.110 1.00 45.94 221 LEU A N 1
ATOM 1664 C CA . LEU A 1 221 ? 13.975 -9.684 4.455 1.00 45.94 221 LEU A CA 1
ATOM 1665 C C . LEU A 1 221 ? 15.265 -10.515 4.497 1.00 45.94 221 LEU A C 1
ATOM 1667 O O . LEU A 1 221 ? 16.052 -10.338 5.424 1.00 45.94 221 LEU A O 1
ATOM 1671 N N . ILE A 1 222 ? 15.435 -11.470 3.575 1.00 46.19 222 ILE A N 1
ATOM 1672 C CA . ILE A 1 222 ? 16.392 -12.586 3.743 1.00 46.19 222 ILE A CA 1
ATOM 1673 C C . ILE A 1 222 ? 17.272 -12.787 2.500 1.00 46.19 222 ILE A C 1
ATOM 1675 O O . ILE A 1 222 ? 18.317 -13.433 2.583 1.00 46.19 222 ILE A O 1
ATOM 1679 N N . ALA A 1 223 ? 16.923 -12.159 1.375 1.00 45.69 223 ALA A N 1
ATOM 1680 C CA . ALA A 1 223 ? 17.728 -12.206 0.163 1.00 45.69 223 ALA A CA 1
ATOM 1681 C C . ALA A 1 223 ? 18.956 -11.266 0.268 1.00 45.69 223 ALA A C 1
ATOM 1683 O O . ALA A 1 223 ? 18.820 -10.131 0.732 1.00 45.69 223 ALA A O 1
ATOM 1684 N N . PRO A 1 224 ? 20.154 -11.694 -0.188 1.00 44.56 224 PRO A N 1
ATOM 1685 C CA . PRO A 1 224 ? 21.293 -10.807 -0.463 1.00 44.56 224 PRO A CA 1
ATOM 1686 C C . PRO A 1 224 ? 20.906 -9.640 -1.408 1.00 44.56 224 PRO A C 1
ATOM 1688 O O . PRO A 1 224 ? 19.838 -9.687 -2.015 1.00 44.56 224 PRO A O 1
ATOM 1691 N N . PRO A 1 225 ? 21.758 -8.605 -1.587 1.00 48.00 225 PRO A N 1
ATOM 1692 C CA . PRO A 1 225 ? 21.384 -7.217 -1.928 1.00 48.00 225 PRO A CA 1
ATOM 1693 C C . PRO A 1 225 ? 20.816 -6.969 -3.344 1.00 48.00 225 PRO A C 1
ATOM 1695 O O . PRO A 1 225 ? 20.791 -5.832 -3.807 1.00 48.00 225 PRO A O 1
ATOM 1698 N N . SER A 1 226 ? 20.383 -8.005 -4.058 1.00 45.31 226 SER A N 1
ATOM 1699 C CA . SER A 1 226 ? 19.842 -7.917 -5.415 1.00 45.31 226 SER A CA 1
ATOM 1700 C C . SER A 1 226 ? 18.319 -7.781 -5.494 1.00 45.31 226 SER A C 1
ATOM 1702 O O . SER A 1 226 ? 17.830 -7.474 -6.577 1.00 45.31 226 SER A O 1
ATOM 1704 N N . ASP A 1 227 ? 17.564 -8.004 -4.411 1.00 48.28 227 ASP A N 1
ATOM 1705 C CA . ASP A 1 227 ? 16.099 -7.862 -4.433 1.00 48.28 227 ASP A CA 1
ATOM 1706 C C . ASP A 1 227 ? 15.586 -7.020 -3.252 1.00 48.28 227 ASP A C 1
ATOM 1708 O O . ASP A 1 227 ? 15.557 -7.489 -2.113 1.00 48.28 227 ASP A O 1
ATOM 1712 N N . PRO A 1 228 ? 15.231 -5.751 -3.482 1.00 48.81 228 PRO A N 1
ATOM 1713 C CA . PRO A 1 228 ? 15.181 -4.795 -2.388 1.00 48.81 228 PRO A CA 1
ATOM 1714 C C . PRO A 1 228 ? 13.806 -4.422 -1.815 1.00 48.81 228 PRO A C 1
ATOM 1716 O O . PRO A 1 228 ? 13.661 -3.413 -1.120 1.00 48.81 228 PRO A O 1
ATOM 1719 N N . TYR A 1 229 ? 12.773 -5.208 -2.104 1.00 53.47 229 TYR A N 1
ATOM 1720 C CA . TYR A 1 229 ? 11.398 -4.707 -2.090 1.00 53.47 229 TYR A CA 1
ATOM 1721 C C . TYR A 1 229 ? 10.500 -4.952 -0.859 1.00 53.47 229 TYR A C 1
ATOM 1723 O O . TYR A 1 229 ? 9.305 -4.693 -0.983 1.00 53.47 229 TYR A O 1
ATOM 1731 N N . GLY A 1 230 ? 10.981 -5.283 0.347 1.00 51.44 230 GLY A N 1
ATOM 1732 C CA . GLY A 1 230 ? 10.089 -5.158 1.520 1.00 51.44 230 GLY A CA 1
ATOM 1733 C C . GLY A 1 230 ? 10.322 -5.980 2.779 1.00 51.44 230 GLY A C 1
ATOM 1734 O O . GLY A 1 230 ? 9.377 -6.487 3.372 1.00 51.44 230 GLY A O 1
ATOM 1735 N N . GLY A 1 231 ? 11.523 -5.937 3.347 1.00 53.56 231 GLY A N 1
ATOM 1736 C CA . GLY A 1 231 ? 11.658 -6.256 4.770 1.00 53.56 231 GLY A CA 1
ATOM 1737 C C . GLY A 1 231 ? 11.116 -5.185 5.720 1.00 53.56 231 GLY A C 1
ATOM 1738 O O . GLY A 1 231 ? 10.592 -5.466 6.803 1.00 53.56 231 GLY A O 1
ATOM 1739 N N . TYR A 1 232 ? 11.199 -3.931 5.278 1.00 58.34 232 TYR A N 1
ATOM 1740 C CA . TYR A 1 232 ? 10.842 -2.766 6.075 1.00 58.34 232 TYR A CA 1
ATOM 1741 C C . TYR A 1 232 ? 9.354 -2.686 6.386 1.00 58.34 232 TYR A C 1
ATOM 1743 O O . TYR A 1 232 ? 9.009 -2.109 7.409 1.00 58.34 232 TYR A O 1
ATOM 1751 N N . ILE A 1 233 ? 8.473 -3.280 5.573 1.00 62.75 233 ILE A N 1
ATOM 1752 C CA . ILE A 1 233 ? 7.040 -3.245 5.859 1.00 62.75 233 ILE A CA 1
ATOM 1753 C C . ILE A 1 233 ? 6.665 -4.073 7.077 1.00 62.75 233 ILE A C 1
ATOM 1755 O O . ILE A 1 233 ? 5.929 -3.572 7.920 1.00 62.75 233 ILE A O 1
ATOM 1759 N N . LEU A 1 234 ? 7.153 -5.313 7.200 1.00 64.31 234 LEU A N 1
ATOM 1760 C CA . LEU A 1 234 ? 6.784 -6.151 8.342 1.00 64.31 234 LEU A CA 1
ATOM 1761 C C . LEU A 1 234 ? 7.226 -5.458 9.633 1.00 64.31 234 LEU A C 1
ATOM 1763 O O . LEU A 1 234 ? 6.455 -5.361 10.583 1.00 64.31 234 LEU A O 1
ATOM 1767 N N . ILE A 1 235 ? 8.434 -4.889 9.623 1.00 64.62 235 ILE A N 1
ATOM 1768 C CA . ILE A 1 235 ? 8.975 -4.112 10.738 1.00 64.62 235 ILE A CA 1
ATOM 1769 C C . ILE A 1 235 ? 8.162 -2.831 10.960 1.00 64.62 235 ILE A C 1
ATOM 1771 O O . ILE A 1 235 ? 7.752 -2.574 12.085 1.00 64.62 235 ILE A O 1
ATOM 1775 N N . ALA A 1 236 ? 7.874 -2.044 9.923 1.00 67.62 236 ALA A N 1
ATOM 1776 C CA . ALA A 1 236 ? 7.130 -0.790 10.039 1.00 67.62 236 ALA A CA 1
ATOM 1777 C C . ALA A 1 236 ? 5.697 -1.009 10.536 1.00 67.62 236 ALA A C 1
ATOM 1779 O O . ALA A 1 236 ? 5.236 -0.270 11.400 1.00 67.62 236 ALA A O 1
ATOM 1780 N N . VAL A 1 237 ? 5.009 -2.042 10.049 1.00 70.69 237 VAL A N 1
ATOM 1781 C CA . VAL A 1 237 ? 3.662 -2.421 10.490 1.00 70.69 237 VAL A CA 1
ATOM 1782 C C . VAL A 1 237 ? 3.693 -2.932 11.927 1.00 70.69 237 VAL A C 1
ATOM 1784 O O . VAL A 1 237 ? 2.859 -2.516 12.729 1.00 70.69 237 VAL A O 1
ATOM 1787 N N . MET A 1 238 ? 4.663 -3.779 12.292 1.00 68.94 238 MET A N 1
ATOM 1788 C CA . MET A 1 238 ? 4.830 -4.228 13.679 1.00 68.94 238 MET A CA 1
ATOM 1789 C C . MET A 1 238 ? 5.130 -3.056 14.620 1.00 68.94 238 MET A C 1
ATOM 1791 O O . MET A 1 238 ? 4.527 -2.967 15.685 1.00 68.94 238 MET A O 1
ATOM 1795 N N . LEU A 1 239 ? 6.006 -2.128 14.224 1.00 70.94 239 LEU A N 1
ATOM 1796 C CA . LEU A 1 239 ? 6.329 -0.929 14.999 1.00 70.94 239 LEU A CA 1
ATOM 1797 C C . LEU A 1 239 ? 5.140 0.028 15.096 1.00 70.94 239 LEU A C 1
ATOM 1799 O O . LEU A 1 239 ? 4.886 0.554 16.172 1.00 70.94 239 LEU A O 1
ATOM 1803 N N . ALA A 1 240 ? 4.387 0.234 14.015 1.00 74.50 240 ALA A N 1
ATOM 1804 C CA . ALA A 1 240 ? 3.186 1.065 14.023 1.00 74.50 240 ALA A CA 1
ATOM 1805 C C . ALA A 1 240 ? 2.091 0.453 14.910 1.00 74.50 240 ALA A C 1
ATOM 1807 O O . ALA A 1 240 ? 1.486 1.155 15.722 1.00 74.50 240 ALA A O 1
ATOM 1808 N N . GLY A 1 241 ? 1.874 -0.862 14.816 1.00 74.00 241 GLY A N 1
ATOM 1809 C CA . GLY A 1 241 ? 0.964 -1.603 15.690 1.00 74.00 241 GLY A CA 1
ATOM 1810 C C . GLY A 1 241 ? 1.393 -1.550 17.159 1.00 74.00 241 GLY A C 1
ATOM 1811 O O . GLY A 1 241 ? 0.578 -1.285 18.038 1.00 74.00 241 GLY A O 1
ATOM 1812 N N . ALA A 1 242 ? 2.687 -1.720 17.436 1.00 71.25 242 ALA A N 1
ATOM 1813 C CA . ALA A 1 242 ? 3.233 -1.597 18.782 1.00 71.25 242 ALA A CA 1
ATOM 1814 C C . ALA A 1 242 ? 3.087 -0.169 19.324 1.00 71.25 242 ALA A C 1
ATOM 1816 O O . ALA A 1 242 ? 2.609 0.010 20.440 1.00 71.25 242 ALA A O 1
ATOM 1817 N N . LEU A 1 243 ? 3.441 0.851 18.538 1.00 76.06 243 LEU A N 1
ATOM 1818 C CA . LEU A 1 243 ? 3.338 2.255 18.931 1.00 76.06 243 LEU A CA 1
ATOM 1819 C C . LEU A 1 243 ? 1.890 2.627 19.254 1.00 76.06 243 LEU A C 1
ATOM 1821 O O . LEU A 1 243 ? 1.635 3.146 20.335 1.00 76.06 243 LEU A O 1
ATOM 1825 N N . THR A 1 244 ? 0.951 2.299 18.362 1.00 74.56 244 THR A N 1
ATOM 1826 C CA . THR A 1 244 ? -0.483 2.571 18.563 1.00 74.56 244 THR A CA 1
ATOM 1827 C C . THR A 1 244 ? -1.049 1.836 19.775 1.00 74.56 244 THR A C 1
ATOM 1829 O O . THR A 1 244 ? -1.819 2.418 20.534 1.00 74.56 244 THR A O 1
ATOM 1832 N N . TYR A 1 245 ? -0.630 0.593 20.028 1.00 76.25 245 TYR A N 1
ATOM 1833 C CA . TYR A 1 245 ? -1.014 -0.131 21.241 1.00 76.25 245 TYR A CA 1
ATOM 1834 C C . TYR A 1 245 ? -0.401 0.475 22.514 1.00 76.25 245 TYR A C 1
ATOM 1836 O O . TYR A 1 245 ? -1.036 0.504 23.571 1.00 76.25 245 TYR A O 1
ATOM 1844 N N . LEU A 1 246 ? 0.839 0.968 22.453 1.00 76.44 246 LEU A N 1
ATOM 1845 C CA . LEU A 1 246 ? 1.494 1.623 23.585 1.00 76.44 246 LEU A CA 1
ATOM 1846 C C . LEU A 1 246 ? 0.796 2.933 23.955 1.00 76.44 246 LEU A C 1
ATOM 1848 O O . LEU A 1 246 ? 0.607 3.178 25.148 1.00 76.44 246 LEU A O 1
ATOM 1852 N N . THR A 1 247 ? 0.375 3.714 22.960 1.00 76.12 247 THR A N 1
ATOM 1853 C CA . THR A 1 247 ? -0.295 5.010 23.132 1.00 76.12 247 THR A CA 1
ATOM 1854 C C . THR A 1 247 ? -1.802 4.914 23.355 1.00 76.12 247 THR A C 1
ATOM 1856 O O . THR A 1 247 ? -2.406 5.915 23.738 1.00 76.12 247 THR A O 1
ATOM 1859 N N . TYR A 1 248 ? -2.410 3.740 23.162 1.00 80.00 248 TYR A N 1
ATOM 1860 C CA . TYR A 1 248 ? -3.834 3.536 23.410 1.00 80.00 248 TYR A CA 1
ATOM 1861 C C . TYR A 1 248 ? -4.171 3.695 24.899 1.00 80.00 248 TYR A C 1
ATOM 1863 O O . TYR A 1 248 ? -3.595 3.012 25.749 1.00 80.00 248 TYR A O 1
ATOM 1871 N N . LYS A 1 249 ? -5.091 4.608 25.225 1.00 70.12 249 LYS A N 1
ATOM 1872 C CA . LYS A 1 249 ? -5.424 4.954 26.619 1.00 70.12 249 LYS A CA 1
ATOM 1873 C C . LYS A 1 249 ? -6.333 3.925 27.305 1.00 70.12 249 LYS A C 1
ATOM 1875 O O . LYS A 1 249 ? -6.121 3.629 28.477 1.00 70.12 249 LYS A O 1
ATOM 1880 N N . ASP A 1 250 ? -7.263 3.318 26.570 1.00 72.94 250 ASP A N 1
ATOM 1881 C CA . ASP A 1 250 ? -8.306 2.434 27.115 1.00 72.94 250 ASP A CA 1
ATOM 1882 C C . ASP A 1 250 ? -8.034 0.950 26.825 1.00 72.94 250 ASP A C 1
ATOM 1884 O O . ASP A 1 250 ? -8.895 0.230 26.329 1.00 72.94 250 ASP A O 1
ATOM 1888 N N . LYS A 1 251 ? -6.816 0.472 27.114 1.00 73.31 251 LYS A N 1
ATOM 1889 C CA . LYS A 1 251 ? -6.388 -0.895 26.763 1.00 73.31 251 LYS A CA 1
ATOM 1890 C C . LYS A 1 251 ? -7.269 -1.942 27.435 1.00 73.31 251 LYS A C 1
ATOM 1892 O O . LYS A 1 251 ? -7.215 -2.097 28.657 1.00 73.31 251 LYS A O 1
ATOM 1897 N N . LYS A 1 252 ? -7.998 -2.740 26.651 1.00 73.12 252 LYS A N 1
ATOM 1898 C CA . LYS A 1 252 ? -8.714 -3.905 27.177 1.00 73.12 252 LYS A CA 1
ATOM 1899 C C . LYS A 1 252 ? -8.073 -5.210 26.698 1.00 73.12 252 LYS A C 1
ATOM 1901 O O . LYS A 1 252 ? -7.617 -5.307 25.558 1.00 73.12 252 LYS A O 1
ATOM 1906 N N . PRO A 1 253 ? -8.068 -6.273 27.527 1.00 69.31 253 PRO A N 1
ATOM 1907 C CA . PRO A 1 253 ? -7.499 -7.569 27.140 1.00 69.31 253 PRO A CA 1
ATOM 1908 C C . PRO A 1 253 ? -8.155 -8.193 25.896 1.00 69.31 253 PRO A C 1
ATOM 1910 O O . PRO A 1 253 ? -7.542 -9.002 25.201 1.00 69.31 253 PRO A O 1
ATOM 1913 N N . CYS A 1 254 ? -9.411 -7.840 25.616 1.00 70.56 254 CYS A N 1
ATOM 1914 C CA . CYS A 1 254 ? -10.140 -8.268 24.424 1.00 70.56 254 CYS A CA 1
ATOM 1915 C C . CYS A 1 254 ? -9.634 -7.605 23.131 1.00 70.56 254 CYS A C 1
ATOM 1917 O O . CYS A 1 254 ? -9.706 -8.239 22.076 1.00 70.56 254 CYS A O 1
ATOM 1919 N N . ASP A 1 255 ? -9.064 -6.401 23.198 1.00 73.69 255 ASP A N 1
ATOM 1920 C CA . ASP A 1 255 ? -8.536 -5.697 22.022 1.00 73.69 255 ASP A CA 1
ATOM 1921 C C . ASP A 1 255 ? -7.272 -6.394 21.508 1.00 73.69 255 ASP A C 1
ATOM 1923 O O . ASP A 1 255 ? -7.134 -6.657 20.312 1.00 73.69 255 ASP A O 1
ATOM 1927 N N . LEU A 1 256 ? -6.396 -6.819 22.428 1.00 73.38 256 LEU A N 1
ATOM 1928 C CA . LEU A 1 256 ? -5.184 -7.566 22.086 1.00 73.38 256 LEU A CA 1
ATOM 1929 C C . LEU A 1 256 ? -5.512 -8.941 21.484 1.00 73.38 256 LEU A C 1
ATOM 1931 O O . LEU A 1 256 ? -4.898 -9.350 20.501 1.00 73.38 256 LEU A O 1
ATOM 1935 N N . LYS A 1 257 ? -6.521 -9.638 22.028 1.00 76.12 257 LYS A N 1
ATOM 1936 C CA . LYS A 1 257 ? -7.002 -10.914 21.467 1.00 76.12 257 LYS A CA 1
ATOM 1937 C C . LYS A 1 257 ? -7.562 -10.746 20.051 1.00 76.12 257 LYS A C 1
ATOM 1939 O O . LYS A 1 257 ? -7.349 -11.621 19.216 1.00 76.12 257 LYS A O 1
ATOM 1944 N N . SER A 1 258 ? -8.235 -9.627 19.779 1.00 77.12 258 SER A N 1
ATOM 1945 C CA . SER A 1 258 ? -8.807 -9.320 18.460 1.00 77.12 258 SER A CA 1
ATOM 1946 C C . SER A 1 258 ? -7.740 -8.998 17.411 1.00 77.12 258 SER A C 1
ATOM 1948 O O . SER A 1 258 ? -7.946 -9.287 16.237 1.00 77.12 258 SER A O 1
ATOM 1950 N N . GLY A 1 259 ? -6.609 -8.413 17.824 1.00 80.94 259 GLY A N 1
ATOM 1951 C CA . GLY A 1 259 ? -5.489 -8.054 16.945 1.00 80.94 259 GLY A CA 1
ATOM 1952 C C . GLY A 1 259 ? -4.406 -9.129 16.793 1.00 80.94 259 GLY A C 1
ATOM 1953 O O . GLY A 1 259 ? -3.534 -8.993 15.937 1.00 80.94 259 GLY A O 1
ATOM 1954 N N . LEU A 1 260 ? -4.447 -10.207 17.586 1.00 86.31 260 LEU A N 1
ATOM 1955 C CA . LEU A 1 260 ? -3.380 -11.216 17.631 1.00 86.31 260 LEU A CA 1
ATOM 1956 C C . LEU A 1 260 ? -3.147 -11.917 16.284 1.00 86.31 260 LEU A C 1
ATOM 1958 O O . LEU A 1 260 ? -2.006 -12.239 15.952 1.00 86.31 260 LEU A O 1
ATOM 1962 N N . TRP A 1 261 ? -4.205 -12.113 15.491 1.00 89.62 261 TRP A N 1
ATOM 1963 C CA . TRP A 1 261 ? -4.096 -12.727 14.166 1.00 89.62 261 TRP A CA 1
ATOM 1964 C C . TRP A 1 261 ? -3.194 -11.917 13.228 1.00 89.62 261 TRP A C 1
ATOM 1966 O O . TRP A 1 261 ? -2.500 -12.515 12.416 1.00 89.62 261 TRP A O 1
ATOM 1976 N N . VAL A 1 262 ? -3.148 -10.584 13.365 1.00 88.19 262 VAL A N 1
ATOM 1977 C CA . VAL A 1 262 ? -2.287 -9.716 12.548 1.00 88.19 262 VAL A CA 1
ATOM 1978 C C . VAL A 1 262 ? -0.821 -9.986 12.861 1.00 88.19 262 VAL A C 1
ATOM 1980 O O . VAL A 1 262 ? -0.016 -10.181 11.957 1.00 88.19 262 VAL A O 1
ATOM 1983 N N . VAL A 1 263 ? -0.472 -10.043 14.149 1.00 86.00 263 VAL A N 1
ATOM 1984 C CA . VAL A 1 263 ? 0.899 -10.328 14.596 1.00 86.00 263 VAL A CA 1
ATOM 1985 C C . VAL A 1 263 ? 1.321 -11.725 14.144 1.00 86.00 263 VAL A C 1
ATOM 1987 O O . VAL A 1 263 ? 2.394 -11.895 13.573 1.00 86.00 263 VAL A O 1
ATOM 1990 N N . ALA A 1 264 ? 0.453 -12.718 14.342 1.00 90.56 264 ALA A N 1
ATOM 1991 C CA . ALA A 1 264 ? 0.707 -14.084 13.906 1.00 90.56 264 ALA A CA 1
ATOM 1992 C C . ALA A 1 264 ? 0.837 -14.195 12.376 1.00 90.56 264 ALA A C 1
ATOM 1994 O O . ALA A 1 264 ? 1.712 -14.915 11.903 1.00 90.56 264 ALA A O 1
ATOM 1995 N N . PHE A 1 265 ? 0.033 -13.453 11.610 1.00 89.69 265 PHE A N 1
ATOM 1996 C CA . PHE A 1 265 ? 0.118 -13.387 10.151 1.00 89.69 265 PHE A CA 1
ATOM 1997 C C . PHE A 1 265 ? 1.451 -12.789 9.684 1.00 89.69 265 PHE A C 1
ATOM 1999 O O . PHE A 1 265 ? 2.092 -13.339 8.791 1.00 89.69 265 PHE A O 1
ATOM 2006 N N . LEU A 1 266 ? 1.910 -11.703 10.312 1.00 85.81 266 LEU A N 1
ATOM 2007 C CA . LEU A 1 266 ? 3.191 -11.072 9.979 1.00 85.81 266 LEU A CA 1
ATOM 2008 C C . LEU A 1 266 ? 4.378 -11.990 10.302 1.00 85.81 266 LEU A C 1
ATOM 2010 O O . LEU A 1 266 ? 5.288 -12.119 9.485 1.00 85.81 266 LEU A O 1
ATOM 2014 N N . ILE A 1 267 ? 4.351 -12.668 11.456 1.00 86.00 267 ILE A N 1
ATOM 2015 C CA . ILE A 1 267 ? 5.370 -13.663 11.825 1.00 86.00 267 ILE A CA 1
ATOM 2016 C C . ILE A 1 267 ? 5.357 -14.827 10.832 1.00 86.00 267 ILE A C 1
ATOM 2018 O O . ILE A 1 267 ? 6.411 -15.203 10.325 1.00 86.00 267 ILE A O 1
ATOM 2022 N N . PHE A 1 268 ? 4.176 -15.371 10.528 1.00 90.00 268 PHE A N 1
ATOM 2023 C CA . PHE A 1 268 ? 4.016 -16.436 9.541 1.00 90.00 268 PHE A CA 1
ATOM 2024 C C . PHE A 1 268 ? 4.594 -16.025 8.185 1.00 90.00 268 PHE A C 1
ATOM 2026 O O . PHE A 1 268 ? 5.389 -16.768 7.619 1.00 90.00 268 PHE A O 1
ATOM 2033 N N . THR A 1 269 ? 4.260 -14.826 7.706 1.00 86.19 269 THR A N 1
ATOM 2034 C CA . THR A 1 269 ? 4.766 -14.301 6.433 1.00 86.19 269 THR A CA 1
ATOM 2035 C C . THR A 1 269 ? 6.289 -14.189 6.453 1.00 86.19 269 THR A C 1
ATOM 2037 O O . THR A 1 269 ? 6.947 -14.642 5.522 1.00 86.19 269 THR A O 1
ATOM 2040 N N . GLY A 1 270 ? 6.869 -13.655 7.533 1.00 81.44 270 GLY A N 1
ATOM 2041 C CA . GLY A 1 270 ? 8.323 -13.560 7.687 1.00 81.44 270 GLY A CA 1
ATOM 2042 C C . GLY A 1 270 ? 9.013 -14.928 7.684 1.00 81.44 270 GLY A C 1
ATOM 2043 O O . GLY A 1 270 ? 10.032 -15.106 7.021 1.00 81.44 270 GLY A O 1
ATOM 2044 N N . VAL A 1 271 ? 8.432 -15.921 8.363 1.00 84.69 271 VAL A N 1
ATOM 2045 C CA . VAL A 1 271 ? 8.928 -17.306 8.347 1.00 84.69 271 VAL A CA 1
ATOM 2046 C C . VAL A 1 271 ? 8.789 -17.924 6.955 1.00 84.69 271 VAL A C 1
ATOM 2048 O O . VAL A 1 271 ? 9.722 -18.560 6.473 1.00 84.69 271 VAL A O 1
ATOM 2051 N N . LEU A 1 272 ? 7.661 -17.725 6.275 1.00 85.75 272 LEU A N 1
ATOM 2052 C CA . LEU A 1 272 ? 7.434 -18.275 4.941 1.00 85.75 272 LEU A CA 1
ATOM 2053 C C . LEU A 1 272 ? 8.395 -17.677 3.907 1.00 85.75 272 LEU A C 1
ATOM 2055 O O . LEU A 1 272 ? 8.903 -18.397 3.049 1.00 85.75 272 LEU A O 1
ATOM 2059 N N . VAL A 1 273 ? 8.692 -16.382 4.015 1.00 80.75 273 VAL A N 1
ATOM 2060 C CA . VAL A 1 273 ? 9.743 -15.717 3.236 1.00 80.75 273 VAL A CA 1
ATOM 2061 C C . VAL A 1 273 ? 11.109 -16.341 3.521 1.00 80.75 273 VAL A C 1
ATOM 2063 O O . VAL A 1 273 ? 11.833 -16.661 2.580 1.00 80.75 273 VAL A O 1
ATOM 2066 N N . ALA A 1 274 ? 11.434 -16.584 4.795 1.00 77.56 274 ALA A N 1
ATOM 2067 C CA . ALA A 1 274 ? 12.700 -17.193 5.209 1.00 77.56 274 ALA A CA 1
ATOM 2068 C C . ALA A 1 274 ? 12.912 -18.583 4.636 1.00 77.56 274 ALA A C 1
ATOM 2070 O O . ALA A 1 274 ? 14.008 -18.923 4.201 1.00 77.56 274 ALA A O 1
ATOM 2071 N N . LEU A 1 275 ? 11.865 -19.398 4.661 1.00 82.12 275 LEU A N 1
ATOM 2072 C CA . LEU A 1 275 ? 11.916 -20.773 4.189 1.00 82.12 275 LEU A CA 1
ATOM 2073 C C . LEU A 1 275 ? 11.782 -20.862 2.663 1.00 82.12 275 LEU A C 1
ATOM 2075 O O . LEU A 1 275 ? 12.202 -21.857 2.076 1.00 82.12 275 LEU A O 1
ATOM 2079 N N . GLY A 1 276 ? 11.192 -19.846 2.033 1.00 77.94 276 GLY A N 1
ATOM 2080 C CA . GLY A 1 276 ? 10.919 -19.774 0.604 1.00 77.94 276 GLY A CA 1
ATOM 2081 C C . GLY A 1 276 ? 12.130 -19.452 -0.270 1.00 77.94 276 GLY A C 1
ATOM 2082 O O . GLY A 1 276 ? 13.278 -19.404 0.173 1.00 77.94 276 GLY A O 1
ATOM 2083 N N . CYS A 1 277 ? 11.834 -19.180 -1.542 1.00 70.69 277 CYS A N 1
ATOM 2084 C CA . CYS A 1 277 ? 12.814 -18.858 -2.582 1.00 70.69 277 CYS A CA 1
ATOM 2085 C C . CYS A 1 277 ? 13.601 -17.566 -2.334 1.00 70.69 277 CYS A C 1
ATOM 2087 O O . CYS A 1 277 ? 14.654 -17.378 -2.933 1.00 70.69 277 CYS A O 1
ATOM 2089 N N . TYR A 1 278 ? 13.091 -16.691 -1.468 1.00 69.06 278 TYR A N 1
ATOM 2090 C CA . TYR A 1 278 ? 13.733 -15.432 -1.101 1.00 69.06 278 TYR A CA 1
ATOM 2091 C C . TYR A 1 278 ? 14.704 -15.559 0.082 1.00 69.06 278 TYR A C 1
ATOM 2093 O O . TYR A 1 278 ? 15.400 -14.602 0.399 1.00 69.06 278 TYR A O 1
ATOM 2101 N N . GLY A 1 279 ? 14.742 -16.709 0.759 1.00 71.06 279 GLY A N 1
ATOM 2102 C CA . GLY A 1 279 ? 15.589 -16.926 1.927 1.00 71.06 279 GLY A CA 1
ATOM 2103 C C . GLY A 1 279 ? 16.490 -18.145 1.783 1.00 71.06 279 GLY A C 1
ATOM 2104 O O . GLY A 1 279 ? 17.276 -18.256 0.848 1.00 71.06 279 GLY A O 1
ATOM 2105 N N . PHE A 1 280 ? 16.378 -19.079 2.725 1.00 70.94 280 PHE A N 1
ATOM 2106 C CA . PHE A 1 280 ? 17.196 -20.290 2.792 1.00 70.94 280 PHE A CA 1
ATOM 2107 C C . PHE A 1 280 ? 16.905 -21.301 1.672 1.00 70.94 280 PHE A C 1
ATOM 2109 O O . PHE A 1 280 ? 17.633 -22.283 1.550 1.00 70.94 280 PHE A O 1
ATOM 2116 N N . GLY A 1 281 ? 15.841 -21.105 0.881 1.00 73.56 281 GLY A N 1
ATOM 2117 C CA . GLY A 1 281 ? 15.509 -21.981 -0.246 1.00 73.56 281 GLY A CA 1
ATOM 2118 C C . GLY A 1 281 ? 15.119 -23.405 0.164 1.00 73.56 281 GLY A C 1
ATOM 2119 O O . GLY A 1 281 ? 15.277 -24.333 -0.625 1.00 73.56 281 GLY A O 1
ATOM 2120 N N . ILE A 1 282 ? 14.629 -23.591 1.395 1.00 77.06 282 ILE A N 1
ATOM 2121 C CA . ILE A 1 282 ? 14.205 -24.900 1.923 1.00 77.06 282 ILE A CA 1
ATOM 2122 C C . ILE A 1 282 ? 12.935 -25.376 1.208 1.00 77.06 282 ILE A C 1
ATOM 2124 O O . ILE A 1 282 ? 12.780 -26.565 0.936 1.00 77.06 282 ILE A O 1
ATOM 2128 N N . ILE A 1 283 ? 12.026 -24.451 0.896 1.00 78.12 283 ILE A N 1
ATOM 2129 C CA . ILE A 1 283 ? 10.825 -24.717 0.106 1.00 78.12 283 ILE A CA 1
ATOM 2130 C C . ILE A 1 283 ? 11.200 -24.607 -1.380 1.00 78.12 283 ILE A C 1
ATOM 2132 O O . ILE A 1 283 ? 11.573 -23.517 -1.822 1.00 78.12 283 ILE A O 1
ATOM 2136 N N . PRO A 1 284 ? 11.071 -25.689 -2.172 1.00 74.44 284 PRO A N 1
ATOM 2137 C CA . PRO A 1 284 ? 11.400 -25.654 -3.591 1.00 74.44 284 PRO A CA 1
ATOM 2138 C C . PRO A 1 284 ? 10.502 -24.680 -4.361 1.00 74.44 284 PRO A C 1
ATOM 2140 O O . PRO A 1 284 ? 9.283 -24.671 -4.190 1.00 74.44 284 PRO A O 1
ATOM 2143 N N . SER A 1 285 ? 11.099 -23.894 -5.256 1.00 70.69 285 SER A N 1
ATOM 2144 C CA . SER A 1 285 ? 10.386 -22.967 -6.153 1.00 70.69 285 SER A CA 1
ATOM 2145 C C . SER A 1 285 ? 9.935 -23.623 -7.465 1.00 70.69 285 SER A C 1
ATOM 2147 O O . SER A 1 285 ? 9.195 -23.020 -8.237 1.00 70.69 285 SER A O 1
ATOM 2149 N N . SER A 1 286 ? 10.424 -24.833 -7.748 1.00 69.19 286 SER A N 1
ATOM 2150 C CA . SER A 1 286 ? 10.217 -25.574 -8.995 1.00 69.19 286 SER A CA 1
ATOM 2151 C C . SER A 1 286 ? 9.962 -27.053 -8.684 1.00 69.19 286 SER A C 1
ATOM 2153 O O . SER A 1 286 ? 10.605 -27.585 -7.772 1.00 69.19 286 SER A O 1
ATOM 2155 N N . PRO A 1 287 ? 9.040 -27.734 -9.398 1.00 63.44 287 PRO A N 1
ATOM 2156 C CA . PRO A 1 287 ? 8.270 -27.262 -10.563 1.00 63.44 287 PRO A CA 1
ATOM 2157 C C . PRO A 1 287 ? 6.986 -26.485 -10.220 1.00 63.44 287 PRO A C 1
ATOM 2159 O O . PRO A 1 287 ? 6.378 -25.897 -11.109 1.00 63.44 287 PRO A O 1
ATOM 2162 N N . LEU A 1 288 ? 6.560 -26.478 -8.953 1.00 70.06 288 LEU A N 1
ATOM 2163 C CA . LEU A 1 288 ? 5.399 -25.722 -8.476 1.00 70.06 288 LEU A CA 1
ATOM 2164 C C . LEU A 1 288 ? 5.838 -24.674 -7.447 1.00 70.06 288 LEU A C 1
ATOM 2166 O O . LEU A 1 288 ? 6.729 -24.962 -6.644 1.00 70.06 288 LEU A O 1
ATOM 2170 N N . PRO A 1 289 ? 5.194 -23.493 -7.404 1.00 82.81 289 PRO A N 1
ATOM 2171 C CA . PRO A 1 289 ? 5.491 -22.471 -6.409 1.00 82.81 289 PRO A CA 1
ATOM 2172 C C . PRO A 1 289 ? 4.860 -22.854 -5.061 1.00 82.81 289 PRO A C 1
ATOM 2174 O O . PRO A 1 289 ? 3.846 -22.294 -4.642 1.00 82.81 289 PRO A O 1
ATOM 2177 N N . PHE A 1 290 ? 5.443 -23.839 -4.371 1.00 85.50 290 PHE A N 1
ATOM 2178 C CA . PHE A 1 290 ? 4.903 -24.386 -3.120 1.00 85.50 290 PHE A CA 1
ATOM 2179 C C . PHE A 1 290 ? 4.674 -23.311 -2.052 1.00 85.50 290 PHE A C 1
ATOM 2181 O O . PHE A 1 290 ? 3.673 -23.365 -1.341 1.00 85.50 290 PHE A O 1
ATOM 2188 N N . ALA A 1 291 ? 5.541 -22.297 -1.982 1.00 85.00 291 ALA A N 1
ATOM 2189 C CA . ALA A 1 291 ? 5.376 -21.182 -1.055 1.00 85.00 291 ALA A CA 1
ATOM 2190 C C . ALA A 1 291 ? 4.078 -20.387 -1.296 1.00 85.00 291 ALA A C 1
ATOM 2192 O O . ALA A 1 291 ? 3.424 -20.002 -0.334 1.00 85.00 291 ALA A O 1
ATOM 2193 N N . TRP A 1 292 ? 3.648 -20.207 -2.551 1.00 88.94 292 TRP A N 1
ATOM 2194 C CA . TRP A 1 292 ? 2.392 -19.510 -2.863 1.00 88.94 292 TRP A CA 1
ATOM 2195 C C . TRP A 1 292 ? 1.181 -20.332 -2.427 1.00 88.94 292 TRP A C 1
ATOM 2197 O O . TRP A 1 292 ? 0.217 -19.791 -1.900 1.00 88.94 292 TRP A O 1
ATOM 2207 N N . ILE A 1 293 ? 1.236 -21.653 -2.617 1.00 91.31 293 ILE A N 1
ATOM 2208 C CA . ILE A 1 293 ? 0.165 -22.559 -2.186 1.00 91.31 293 ILE A CA 1
ATOM 2209 C C . ILE A 1 293 ? 0.039 -22.532 -0.658 1.00 91.31 293 ILE A C 1
ATOM 2211 O O . ILE A 1 293 ? -1.070 -22.431 -0.135 1.00 91.31 293 ILE A O 1
ATOM 2215 N N . ILE A 1 294 ? 1.170 -22.587 0.053 1.00 92.38 294 ILE A N 1
ATOM 2216 C CA . ILE A 1 294 ? 1.211 -22.494 1.518 1.00 92.38 294 ILE A CA 1
ATOM 2217 C C . ILE A 1 294 ? 0.630 -21.155 1.985 1.00 92.38 294 ILE A C 1
ATOM 2219 O O . ILE A 1 294 ? -0.203 -21.152 2.892 1.00 92.38 294 ILE A O 1
ATOM 2223 N N . ASP A 1 295 ? 1.011 -20.045 1.345 1.00 92.44 295 ASP A N 1
ATOM 2224 C CA . ASP A 1 295 ? 0.486 -18.717 1.672 1.00 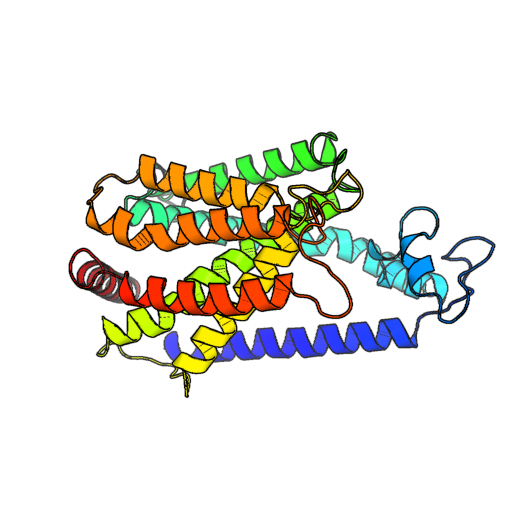92.44 295 ASP A CA 1
ATOM 2225 C C . ASP A 1 295 ? -1.029 -18.631 1.457 1.00 92.44 295 ASP A C 1
ATOM 2227 O O . ASP A 1 295 ? -1.752 -18.208 2.351 1.00 92.44 295 ASP A O 1
ATOM 2231 N N . ILE A 1 296 ? -1.544 -19.131 0.327 1.00 94.94 296 ILE A N 1
ATOM 2232 C CA . ILE A 1 296 ? -2.986 -19.155 0.036 1.00 94.94 296 ILE A CA 1
ATOM 2233 C C . ILE A 1 296 ? -3.753 -19.936 1.109 1.00 94.94 296 ILE A C 1
ATOM 2235 O O . ILE A 1 296 ? -4.761 -19.452 1.629 1.00 94.94 296 ILE A O 1
ATOM 2239 N N . ILE A 1 297 ? -3.291 -21.141 1.454 1.00 95.75 297 ILE A N 1
ATOM 2240 C CA . ILE A 1 297 ? -3.957 -21.991 2.452 1.00 95.75 297 ILE A CA 1
ATOM 2241 C C . ILE A 1 297 ? -3.934 -21.312 3.825 1.00 95.75 297 ILE A C 1
ATOM 2243 O O . ILE A 1 297 ? -4.962 -21.248 4.507 1.00 95.75 297 ILE A O 1
ATOM 2247 N N . ALA A 1 298 ? -2.783 -20.773 4.225 1.00 95.62 298 ALA A N 1
ATOM 2248 C CA . ALA A 1 298 ? -2.646 -20.066 5.488 1.00 95.62 298 ALA A CA 1
ATOM 2249 C C . ALA A 1 298 ? -3.507 -18.799 5.524 1.00 95.62 298 ALA A C 1
ATOM 2251 O O . ALA A 1 298 ? -4.198 -18.568 6.515 1.00 95.62 298 ALA A O 1
ATOM 2252 N N . ALA A 1 299 ? -3.539 -18.017 4.442 1.00 95.44 299 ALA A N 1
ATOM 2253 C CA . ALA A 1 299 ? -4.341 -16.807 4.318 1.00 95.44 299 ALA A CA 1
ATOM 2254 C C . ALA A 1 299 ? -5.837 -17.094 4.496 1.00 95.44 299 ALA A C 1
ATOM 2256 O O . ALA A 1 299 ? -6.521 -16.352 5.197 1.00 95.44 299 ALA A O 1
ATOM 2257 N N . ILE A 1 300 ? -6.346 -18.205 3.952 1.00 96.62 300 ILE A N 1
ATOM 2258 C CA . ILE A 1 300 ? -7.725 -18.651 4.205 1.00 96.62 300 ILE A CA 1
ATOM 2259 C C . ILE A 1 300 ? -7.939 -18.918 5.707 1.00 96.62 300 ILE A C 1
ATOM 2261 O O . ILE A 1 300 ? -8.936 -18.475 6.281 1.00 96.62 300 ILE A O 1
ATOM 2265 N N . GLY A 1 301 ? -6.996 -19.594 6.369 1.00 95.88 301 GLY A N 1
ATOM 2266 C CA . GLY A 1 301 ? -7.043 -19.831 7.816 1.00 95.88 301 GLY A CA 1
ATOM 2267 C C . GLY A 1 301 ? -7.040 -18.535 8.637 1.00 95.88 301 GLY A C 1
ATOM 2268 O O . GLY A 1 301 ? -7.895 -18.347 9.506 1.00 95.88 301 GLY A O 1
ATOM 2269 N N . PHE A 1 302 ? -6.129 -17.610 8.324 1.00 95.38 302 PHE A N 1
ATOM 2270 C CA . PHE A 1 302 ? -6.039 -16.297 8.965 1.00 95.38 302 PHE A CA 1
ATOM 2271 C C . PHE A 1 302 ? -7.288 -15.447 8.729 1.00 95.38 302 PHE A C 1
ATOM 2273 O O . PHE A 1 302 ? -7.738 -14.780 9.655 1.00 95.38 302 PHE A O 1
ATOM 2280 N N . TYR A 1 303 ? -7.894 -15.512 7.543 1.00 94.81 303 TYR A N 1
ATOM 2281 C CA . TYR A 1 303 ? -9.148 -14.826 7.238 1.00 94.81 303 TYR A CA 1
ATOM 2282 C C . TYR A 1 303 ? -10.283 -15.272 8.169 1.00 94.81 303 TYR A C 1
ATOM 2284 O O . TYR A 1 303 ? -10.964 -14.442 8.779 1.00 94.81 303 TYR A O 1
ATOM 2292 N N . PHE A 1 304 ? -10.469 -16.586 8.332 1.00 94.00 304 PHE A N 1
ATOM 2293 C CA . PHE A 1 304 ? -11.483 -17.107 9.247 1.00 94.00 304 PHE A CA 1
ATOM 2294 C C . PHE A 1 304 ? -11.144 -16.817 10.710 1.00 94.00 304 PHE A C 1
ATOM 2296 O O . PHE A 1 304 ? -12.050 -16.498 11.483 1.00 94.00 304 PHE A O 1
ATOM 2303 N N . TRP A 1 305 ? -9.864 -16.866 11.095 1.00 93.44 305 TRP A N 1
ATOM 2304 C CA . TRP A 1 305 ? -9.442 -16.445 12.429 1.00 93.44 305 TRP A CA 1
ATOM 2305 C C . TRP A 1 305 ? -9.808 -14.979 12.678 1.00 93.44 305 TRP A C 1
ATOM 2307 O O . TRP A 1 305 ? -10.478 -14.699 13.668 1.00 93.44 305 TRP A O 1
ATOM 2317 N N . ALA A 1 306 ? -9.489 -14.076 11.751 1.00 90.81 306 ALA A N 1
ATOM 2318 C CA . ALA A 1 306 ? -9.754 -12.645 11.867 1.00 90.81 306 ALA A CA 1
ATOM 2319 C C . ALA A 1 306 ? -11.253 -12.318 12.015 1.00 90.81 306 ALA A C 1
ATOM 2321 O O . ALA A 1 306 ? -11.639 -11.482 12.834 1.00 90.81 306 ALA A O 1
ATOM 2322 N N . ILE A 1 307 ? -12.123 -12.998 11.259 1.00 89.94 307 ILE A N 1
ATOM 2323 C CA . ILE A 1 307 ? -13.582 -12.809 11.356 1.00 89.94 307 ILE A CA 1
ATOM 2324 C C . ILE A 1 307 ? -14.133 -13.337 12.684 1.00 89.94 307 ILE A C 1
ATOM 2326 O O . ILE A 1 307 ? -15.036 -12.731 13.268 1.00 89.94 307 ILE A O 1
ATOM 2330 N N . ASN A 1 308 ? -13.612 -14.468 13.159 1.00 88.00 308 ASN A N 1
ATOM 2331 C CA . ASN A 1 308 ? -14.077 -15.101 14.391 1.00 88.00 308 ASN A CA 1
ATOM 2332 C C . ASN A 1 308 ? -13.523 -14.419 15.647 1.00 88.00 308 ASN A C 1
ATOM 2334 O O . ASN A 1 308 ? -14.207 -14.388 16.668 1.00 88.00 308 ASN A O 1
ATOM 2338 N N . SER A 1 309 ? -12.320 -13.841 15.574 1.00 85.50 309 SER A N 1
ATOM 2339 C CA . SER A 1 309 ? -11.703 -13.075 16.658 1.00 85.50 309 SER A CA 1
ATOM 2340 C C . SER A 1 309 ? -12.238 -11.651 16.765 1.00 85.50 309 SER A C 1
ATOM 2342 O O . SER A 1 309 ? -11.932 -10.976 17.742 1.00 85.50 309 SER A O 1
ATOM 2344 N N . ALA A 1 310 ? -13.019 -11.174 15.791 1.00 75.50 310 ALA A N 1
ATOM 2345 C CA . ALA A 1 310 ? -13.670 -9.875 15.874 1.00 75.50 310 ALA A CA 1
ATOM 2346 C C . ALA A 1 310 ? -14.685 -9.881 17.031 1.00 75.50 310 ALA A C 1
ATOM 2348 O O . ALA A 1 310 ? -15.724 -10.538 16.947 1.00 75.50 310 ALA A O 1
ATOM 2349 N N . VAL A 1 311 ? -14.376 -9.184 18.129 1.00 64.19 311 VAL A N 1
ATOM 2350 C CA . VAL A 1 311 ? -15.152 -9.251 19.377 1.00 64.19 311 VAL A CA 1
ATOM 2351 C C . VAL A 1 311 ? -16.489 -8.485 19.264 1.00 64.19 311 VAL A C 1
ATOM 2353 O O . VAL A 1 311 ? -16.482 -7.325 18.849 1.00 64.19 311 VAL A O 1
ATOM 2356 N N . PRO A 1 312 ? -17.632 -9.085 19.670 1.00 58.34 312 PRO A N 1
ATOM 2357 C CA . PRO A 1 312 ? -18.965 -8.476 19.548 1.00 58.34 312 PRO A CA 1
ATOM 2358 C C . PRO A 1 312 ? -19.267 -7.255 20.429 1.00 58.34 312 PRO A C 1
ATOM 2360 O O . PRO A 1 312 ? -20.111 -6.447 20.054 1.00 58.34 312 PRO A O 1
ATOM 2363 N N . GLU A 1 313 ? -18.649 -7.121 21.606 1.00 48.91 313 GLU A N 1
ATOM 2364 C CA . GLU A 1 313 ? -19.282 -6.347 22.693 1.00 48.91 313 GLU A CA 1
ATOM 2365 C C . GLU A 1 313 ? -18.472 -5.191 23.280 1.00 48.91 313 GLU A C 1
ATOM 2367 O O . GLU A 1 313 ? -19.042 -4.362 23.981 1.00 48.91 313 GLU A O 1
ATOM 2372 N N . CYS A 1 314 ? -17.171 -5.068 23.005 1.00 49.53 314 CYS A N 1
ATOM 2373 C CA . CYS A 1 314 ? -16.381 -4.083 23.750 1.00 49.53 314 CYS A CA 1
ATOM 2374 C C . CYS A 1 314 ? -16.386 -2.667 23.159 1.00 49.53 314 CYS A C 1
ATOM 2376 O O . CYS A 1 314 ? -16.304 -1.708 23.923 1.00 49.53 314 CYS A O 1
ATOM 2378 N N . HIS A 1 315 ? -16.498 -2.531 21.830 1.00 55.09 315 HIS A N 1
ATOM 2379 C CA . HIS A 1 315 ? -16.360 -1.235 21.147 1.00 55.09 315 HIS A CA 1
ATOM 2380 C C . HIS A 1 315 ? -17.076 -1.118 19.793 1.00 55.09 315 HIS A C 1
ATOM 2382 O O . HIS A 1 315 ? -17.364 -0.005 19.376 1.00 55.09 315 HIS A O 1
ATOM 2388 N N . VAL A 1 316 ? -17.397 -2.213 19.089 1.00 54.69 316 VAL A N 1
ATOM 2389 C CA . VAL A 1 316 ? -17.847 -2.122 17.682 1.00 54.69 316 VAL A CA 1
ATOM 2390 C C . VAL A 1 316 ? -19.195 -1.408 17.538 1.00 54.69 316 VAL A C 1
ATOM 2392 O O . VAL A 1 316 ? -19.283 -0.486 16.737 1.00 54.69 316 VAL A O 1
ATOM 2395 N N . LYS A 1 317 ? -20.221 -1.759 18.330 1.00 52.66 317 LYS A N 1
ATOM 2396 C CA . LYS A 1 317 ? -21.500 -1.020 18.318 1.00 52.66 317 LYS A CA 1
ATOM 2397 C C . LYS A 1 317 ? -21.322 0.423 18.786 1.00 52.66 317 LYS A C 1
ATOM 2399 O O . LYS A 1 317 ? -21.695 1.331 18.066 1.00 52.66 317 LYS A O 1
ATOM 2404 N N . VAL A 1 318 ? -20.642 0.632 19.915 1.00 55.50 318 VAL A N 1
ATOM 2405 C CA . VAL A 1 318 ? -20.414 1.969 20.492 1.00 55.50 318 VAL A CA 1
ATOM 2406 C C . VAL A 1 318 ? -19.662 2.900 19.532 1.00 55.50 318 VAL A C 1
ATOM 2408 O O . VAL A 1 318 ? -20.031 4.061 19.402 1.00 55.50 318 VAL A O 1
ATOM 2411 N N . ASN A 1 319 ? -18.632 2.420 18.833 1.00 61.22 319 ASN A N 1
ATOM 2412 C CA . ASN A 1 319 ? -17.858 3.230 17.889 1.00 61.22 319 ASN A CA 1
ATOM 2413 C C . ASN A 1 319 ? -18.615 3.452 16.572 1.00 61.22 319 ASN A C 1
ATOM 2415 O O . ASN A 1 319 ? -18.503 4.522 15.978 1.00 61.22 319 ASN A O 1
ATOM 2419 N N . ILE A 1 320 ? -19.415 2.477 16.127 1.00 59.06 320 ILE A N 1
ATOM 2420 C CA . ILE A 1 320 ? -20.313 2.652 14.978 1.00 59.06 320 ILE A CA 1
ATOM 2421 C C . ILE A 1 320 ? -21.398 3.681 15.305 1.00 59.06 320 ILE A C 1
ATOM 2423 O O . ILE A 1 320 ? -21.610 4.588 14.507 1.00 59.06 320 ILE A O 1
ATOM 2427 N N . ASP A 1 321 ? -22.027 3.593 16.475 1.00 59.25 321 ASP A N 1
ATOM 2428 C CA . ASP A 1 321 ? -23.072 4.517 16.922 1.00 59.25 321 ASP A CA 1
ATOM 2429 C C . ASP A 1 321 ? -22.508 5.936 17.092 1.00 59.25 321 ASP A C 1
ATOM 2431 O O . ASP A 1 321 ? -23.071 6.885 16.548 1.00 59.25 321 ASP A O 1
ATOM 2435 N N . LYS A 1 322 ? -21.322 6.080 17.706 1.00 61.44 322 LYS A N 1
ATOM 2436 C CA . LYS A 1 322 ? -20.574 7.351 17.750 1.00 61.44 322 LYS A CA 1
ATOM 2437 C C . LYS A 1 322 ? -20.235 7.885 16.357 1.00 61.44 322 LYS A C 1
ATOM 2439 O O . LYS A 1 322 ? -20.310 9.089 16.126 1.00 61.44 322 LYS A O 1
ATOM 2444 N N . GLY A 1 323 ? -19.848 7.012 15.425 1.00 59.16 323 GLY A N 1
ATOM 2445 C CA . GLY A 1 323 ? -19.567 7.384 14.038 1.00 59.16 323 GLY A CA 1
ATOM 2446 C C . GLY A 1 323 ? -20.817 7.872 13.302 1.00 59.16 323 GLY A C 1
ATOM 2447 O O . GLY A 1 323 ? -20.762 8.864 12.576 1.00 59.16 323 GLY A O 1
ATOM 2448 N N . VAL A 1 324 ? -21.960 7.222 13.533 1.00 60.66 324 VAL A N 1
ATOM 2449 C CA . VAL A 1 324 ? -23.261 7.627 12.991 1.00 60.66 324 VAL A CA 1
ATOM 2450 C C . VAL A 1 324 ? -23.706 8.964 13.590 1.00 60.66 324 VAL A C 1
ATOM 2452 O O . VAL A 1 324 ? -24.105 9.846 12.832 1.00 60.66 324 VAL A O 1
ATOM 2455 N N . GLU A 1 325 ? -23.597 9.161 14.905 1.00 56.81 325 GLU A N 1
ATOM 2456 C CA . GLU A 1 325 ? -23.899 10.440 15.568 1.00 56.81 325 GLU A CA 1
ATOM 2457 C C . GLU A 1 325 ? -23.001 11.577 15.073 1.00 56.81 325 GLU A C 1
ATOM 2459 O O . GLU A 1 325 ? -23.498 12.647 14.726 1.00 56.81 325 GLU A O 1
ATOM 2464 N N . ALA A 1 326 ? -21.693 11.341 14.945 1.00 57.84 326 ALA A N 1
ATOM 2465 C CA . ALA A 1 326 ? -20.769 12.328 14.394 1.00 57.84 326 ALA A CA 1
ATOM 2466 C C . ALA A 1 326 ? -21.125 12.706 12.946 1.00 57.84 326 ALA A C 1
ATOM 2468 O O . ALA A 1 326 ? -21.116 13.885 12.607 1.00 57.84 326 ALA A O 1
ATOM 2469 N N . SER A 1 327 ? -21.499 11.728 12.111 1.00 51.75 327 SER A N 1
ATOM 2470 C CA . SER A 1 327 ? -21.901 11.988 10.722 1.00 51.75 327 SER A CA 1
ATOM 2471 C C . SER A 1 327 ? -23.202 12.788 10.603 1.00 51.75 327 SER A C 1
ATOM 2473 O O . SER A 1 327 ? -23.362 13.543 9.647 1.00 51.75 327 SER A O 1
ATOM 2475 N N . LYS A 1 328 ? -24.117 12.649 11.575 1.00 52.53 328 LYS A N 1
ATOM 2476 C CA . LYS A 1 328 ? -25.342 13.455 11.650 1.00 52.53 328 LYS A CA 1
ATOM 2477 C C . LYS A 1 328 ? -25.022 14.897 12.035 1.00 52.53 328 LYS A C 1
ATOM 2479 O O . LYS A 1 328 ? -25.473 15.803 11.346 1.00 52.53 328 LYS A O 1
ATOM 2484 N N . ASN A 1 329 ? -24.172 15.093 13.042 1.00 46.34 329 ASN A N 1
ATOM 2485 C CA . ASN A 1 329 ? -23.762 16.422 13.506 1.00 46.34 329 ASN A CA 1
ATOM 2486 C C . ASN A 1 329 ? -22.922 17.203 12.478 1.00 46.34 329 ASN A C 1
ATOM 2488 O O . ASN A 1 329 ? -22.889 18.423 12.528 1.00 46.34 329 ASN A O 1
ATOM 2492 N N . GLU A 1 330 ? -22.219 16.525 11.563 1.00 42.28 330 GLU A N 1
ATOM 2493 C CA . GLU A 1 330 ? -21.510 17.173 10.443 1.00 42.28 330 GLU A CA 1
ATOM 2494 C C . GLU A 1 330 ? -22.427 17.500 9.249 1.00 42.28 330 GLU A C 1
ATOM 2496 O O . GLU A 1 330 ? -22.014 18.215 8.335 1.00 42.28 330 GLU A O 1
ATOM 2501 N N . SER A 1 331 ? -23.646 16.949 9.226 1.00 40.16 331 SER A N 1
ATOM 2502 C CA . SER A 1 331 ? -24.641 17.177 8.169 1.00 40.16 331 SER A CA 1
ATOM 2503 C C . SER A 1 331 ? -25.700 18.234 8.511 1.00 40.16 331 SER A C 1
ATOM 2505 O O . SER A 1 331 ? -26.490 18.579 7.630 1.00 40.16 331 SER A O 1
ATOM 2507 N N . GLU A 1 332 ? -25.700 18.729 9.753 1.00 35.94 332 GLU A N 1
ATOM 2508 C CA . GLU A 1 332 ? -26.462 19.892 10.243 1.00 35.94 332 GLU A CA 1
ATOM 2509 C C . GLU A 1 332 ? -25.602 21.165 10.210 1.00 35.94 332 GLU A C 1
ATOM 2511 O O . GLU A 1 332 ? -26.156 22.231 9.853 1.00 35.94 332 GLU A O 1
#

InterPro domains:
  IPR002293 Amino acid/polyamine transporter I [PF13520] (4-215)
  IPR052962 Amino Acid Transporter AGT Superfamily [PTHR47547] (2-321)

Radius of gyration: 23.15 Å; Cα contacts (8 Å, |Δi|>4): 318; chains: 1; bounding box: 55×57×60 Å

Organism: NCBI:txid563177

Nearest PDB structures (foldseek):
  8qt7-assembly1_A  TM=2.705E-01  e=3.858E+00  Streptococcus pneumoniae
  8paq-assembly1_A  TM=2.504E-01  e=6.101E+00  Pleurotus eryngii

Secondary structure (DSSP, 8-state):
-HHHHHHHHHHHHHHHHHHHHHHHHHHHHHH--TT-GGG-SS---TT-TTHHHHSSSSPGGGSHHHHHHHHTT-HHHHHHHHHHHHHHHHHHHHHHHHHHHHHHHHHHHTTSS-GGGG---TTT---HHHHHHHHHHHHHHHHHHHSSTTTTTTTSHHHHHHHHHHHHHHHHHHHHHHHHHHHHHH-TTS--S---TTHHHHHHHHHHHHHHHHHHHHGGGTS-TT--S-HHHHHHHHHHHHHHHHH-SS--HHHHHHHHHHHHHHHHHHHHHHHSTTTT--S--SSS-HHHHHHHHHHHHHHHHHHHHS-SSSSHHHHHHHHHHHHHHTT-

Mean predicted aligned error: 9.81 Å

Solvent-accessible surface area (backbone atoms only — not comparable to full-atom values): 17852 Å² total; per-residue (Å²): 114,74,64,62,54,50,62,53,50,51,52,50,51,53,52,49,49,52,52,52,54,50,51,50,50,51,46,50,67,70,62,56,63,47,74,23,72,66,60,45,98,80,36,48,64,86,88,49,69,68,53,46,73,69,38,72,84,75,40,45,85,79,48,51,69,39,48,40,32,43,42,72,65,39,54,70,59,20,52,52,46,54,51,44,70,68,52,58,56,54,62,55,50,54,50,50,48,56,51,50,11,50,50,42,22,53,42,14,70,73,37,37,35,62,69,65,26,52,43,54,39,90,88,78,70,41,32,52,52,18,35,52,53,51,48,51,52,49,51,52,52,50,49,38,23,72,72,42,76,44,20,80,47,25,91,32,34,63,55,35,53,52,25,54,52,53,39,51,54,39,53,52,40,36,58,55,24,50,45,57,61,45,44,53,71,72,48,68,83,60,89,67,75,70,80,73,77,68,48,66,59,55,24,51,50,43,28,32,54,25,45,50,52,42,43,66,21,35,24,30,63,55,40,68,76,84,46,52,43,22,38,63,44,60,52,49,51,51,49,50,52,49,51,36,60,70,47,31,73,83,80,49,80,66,57,56,59,39,49,43,57,59,57,52,48,50,51,50,44,54,49,50,25,38,37,13,74,34,32,75,46,74,40,52,64,67,99,50,56,49,59,59,56,52,48,45,56,49,37,53,51,50,50,54,47,46,52,69,36,55,68,79,80,87,48,56,56,64,52,50,52,52,50,52,52,52,56,50,66,75,70,108

Foldseek 3Di:
DVQQVVVVVVCVVVVVVVVVVVVVVVCLVVLDDQAFCLQPDGGHDPPPPVVQQVGPPPRCVVPVVLSSCVSVVVNVVSVVSVVCVVPVVVVVVVVCLQVQLVVQLVLVVQQLADCLSVDADPPPRGRVVSSVVVVVVVVVLQCCLVVCVLCVQAVHSVRSVCLQVQLLVLVVLLVVLLCVVLCCVQPVPDDHSDDDPPSPVVSLVSLLVSLVSNLLQCLCPAAPRPHRRHVVNLVVVVVSVVSSQVRRDDDDPLVCLLCVLVNVSSVVSNVLSCCPPSHPNVDPCPPHNVSSVVSSVVSSVSSVSNNVSSDRPDPPVVVVVVVVVVVVVVVD

pLDDT: mean 77.99, std 13.76, range [35.94, 96.62]

Sequence (332 aa):
MPGRDIWRAILAVVGTSIILYTMLQVVFIGGFTWNSSAFGTTGVSPGDWSALSTSPYPPIYSFPFFYEVAGLGLGVLAILLAIDGVVSPSGTLSQYMASTARVLYGTSKEGFLSDKFFEVHGKYRVPVWGLIATMIVTIVLLVMAFAGTLVSSVGGAWSALVSIITTTGVFSYIIGSVFLPVSRKYAPDLPRPFKLPVYQAFSLAAFVISALLVYWGAGALIAPPSDPYGGYILIAVMLAGALTYLTYKDKKPCDLKSGLWVVAFLIFTGVLVALGCYGFGIIPSSPLPFAWIIDIIAAIGFYFWAINSAVPECHVKVNIDKGVEASKNESE